Protein AF-A0A4P6PFD7-F1 (afdb_monomer_lite)

Secondary structure (DSSP, 8-state):
-HHHHHHHHHHHHSTT-TTT-TT--SPSP--HHHHHHHHHS-----HHHHHHHHTT---HHHHHHS-GGGHHHHHHHHHHHHHHHHHHHHHHHHHTSSHHHHHHTTHHHHHHHHHHHHHHHHHTTB-SS-S-HHHH---B---HHHHHHTTTTT-HHHHHH-TTS-TTTHHHHHHHHGGGSPPPBSSHHHHHHHHHHHHHHHTT-TT--B-PPPPP---

pLDDT: mean 91.39, std 9.73, range [40.56, 98.56]

Sequence (219 aa):
MVHNRYGHLQHHNFTYHEEDDPEIEIQRTITLWKMLPKFVAVGLFNPIPVARHALGIIDEETRQIVPKNEWNKMIWSSRFWLMGHSLIISSCSIFNTWLPVVYTIFARFYGAPLGRSLDLIQHIGMEVNVRDHRLCTRDVYLNPLTRFLYWNMNYHIEHHMFPAVPFHALPKLHEKIKNQLPQTYPGWLAAYREIIPTVLKQQKNPEYCFTPKLPEETA

Structure (mmCIF, N/CA/C/O backbone):
data_AF-A0A4P6PFD7-F1
#
_entry.id   AF-A0A4P6PFD7-F1
#
loop_
_atom_site.group_PDB
_atom_site.id
_atom_site.type_symbol
_atom_site.label_atom_id
_atom_site.label_alt_id
_atom_site.label_comp_id
_atom_site.label_asym_id
_atom_site.label_entity_id
_atom_site.label_seq_id
_atom_site.pdbx_PDB_ins_code
_atom_site.Cartn_x
_atom_site.Cartn_y
_atom_site.Cartn_z
_atom_site.occupancy
_atom_site.B_iso_or_equiv
_atom_site.auth_seq_id
_atom_site.auth_comp_id
_atom_site.auth_asym_id
_atom_site.auth_atom_id
_atom_site.pdbx_PDB_model_num
ATOM 1 N N . MET A 1 1 ? 6.255 -7.432 -8.344 1.00 88.31 1 MET A N 1
ATOM 2 C CA . MET A 1 1 ? 7.587 -8.079 -8.252 1.00 88.31 1 MET A CA 1
ATOM 3 C C . MET A 1 1 ? 7.537 -9.120 -7.150 1.00 88.31 1 MET A C 1
ATOM 5 O O . MET A 1 1 ? 6.706 -8.975 -6.262 1.00 88.31 1 MET A O 1
ATOM 9 N N . VAL A 1 2 ? 8.383 -10.152 -7.210 1.00 93.62 2 VAL A N 1
ATOM 10 C CA . VAL A 1 2 ? 8.368 -11.260 -6.232 1.00 93.62 2 VAL A CA 1
ATOM 11 C C . VAL A 1 2 ? 8.579 -10.762 -4.801 1.00 93.62 2 VAL A C 1
ATOM 13 O O . VAL A 1 2 ? 7.807 -11.143 -3.934 1.00 93.62 2 VAL A O 1
ATOM 16 N N . HIS A 1 3 ? 9.529 -9.846 -4.578 1.00 93.31 3 HIS A N 1
ATOM 17 C CA . HIS A 1 3 ? 9.755 -9.226 -3.268 1.00 93.31 3 HIS A CA 1
ATOM 18 C C . HIS A 1 3 ? 8.464 -8.647 -2.666 1.00 93.31 3 HIS A C 1
ATOM 20 O O . HIS A 1 3 ? 8.017 -9.098 -1.621 1.00 93.31 3 HIS A O 1
ATOM 26 N N . ASN A 1 4 ? 7.801 -7.732 -3.384 1.00 91.44 4 ASN A N 1
ATOM 27 C CA . ASN A 1 4 ? 6.566 -7.095 -2.911 1.00 91.44 4 ASN A CA 1
ATOM 28 C C . ASN A 1 4 ? 5.435 -8.100 -2.657 1.00 91.44 4 ASN A C 1
ATOM 30 O O . ASN A 1 4 ? 4.603 -7.865 -1.800 1.00 91.44 4 ASN A O 1
ATOM 34 N N . ARG A 1 5 ? 5.384 -9.218 -3.393 1.00 93.62 5 ARG A N 1
ATOM 35 C CA . ARG A 1 5 ? 4.381 -10.261 -3.143 1.00 93.62 5 ARG A CA 1
ATOM 36 C C . ARG A 1 5 ? 4.591 -10.915 -1.778 1.00 93.62 5 ARG A C 1
ATOM 38 O O . ARG A 1 5 ? 3.617 -11.153 -1.077 1.00 93.62 5 ARG A O 1
ATOM 45 N N . TYR A 1 6 ? 5.834 -11.256 -1.447 1.00 95.00 6 TYR A N 1
ATOM 46 C CA . TYR A 1 6 ? 6.154 -11.892 -0.170 1.00 95.00 6 TYR A CA 1
ATOM 47 C C . TYR A 1 6 ? 6.089 -10.900 0.993 1.00 95.00 6 TYR A C 1
ATOM 49 O O . TYR A 1 6 ? 5.550 -11.257 2.033 1.00 95.00 6 TYR A O 1
ATOM 57 N N . GLY A 1 7 ? 6.514 -9.649 0.782 1.00 94.31 7 GLY A N 1
ATOM 58 C CA . GLY A 1 7 ? 6.315 -8.568 1.751 1.00 94.31 7 GLY A CA 1
ATOM 59 C C . GLY A 1 7 ? 4.834 -8.363 2.068 1.00 94.31 7 GLY A C 1
ATOM 60 O O . GLY A 1 7 ? 4.443 -8.419 3.227 1.00 94.31 7 GLY A O 1
ATOM 61 N N . HIS A 1 8 ? 3.986 -8.282 1.040 1.00 94.69 8 HIS A N 1
ATOM 62 C CA . HIS A 1 8 ? 2.544 -8.156 1.236 1.00 94.69 8 HIS A CA 1
ATOM 63 C C . HIS A 1 8 ? 1.929 -9.374 1.933 1.00 94.69 8 HIS A C 1
ATOM 65 O O . HIS A 1 8 ? 1.056 -9.238 2.781 1.00 94.69 8 HIS A O 1
ATOM 71 N N . LEU A 1 9 ? 2.392 -10.589 1.618 1.00 94.75 9 LEU A N 1
ATOM 72 C CA . LEU A 1 9 ? 1.947 -11.793 2.324 1.00 94.75 9 LEU A CA 1
ATOM 73 C C . LEU A 1 9 ? 2.309 -11.746 3.816 1.00 94.75 9 LEU A C 1
ATOM 75 O O . LEU A 1 9 ? 1.515 -12.168 4.650 1.00 94.75 9 LEU A O 1
ATOM 79 N N . GLN A 1 10 ? 3.493 -11.236 4.153 1.00 94.31 10 GLN A N 1
ATOM 80 C CA . GLN A 1 10 ? 3.900 -11.037 5.540 1.00 94.31 10 GLN A CA 1
ATOM 81 C C . GLN A 1 10 ? 3.050 -9.959 6.224 1.00 94.31 10 GLN A C 1
ATOM 83 O O . GLN A 1 10 ? 2.589 -10.192 7.337 1.00 94.31 10 GLN A O 1
ATOM 88 N N . HIS A 1 11 ? 2.747 -8.859 5.532 1.00 95.12 11 HIS A N 1
ATOM 89 C CA . HIS A 1 11 ? 1.818 -7.826 6.000 1.00 95.12 11 HIS A CA 1
ATOM 90 C C . HIS A 1 11 ? 0.418 -8.380 6.317 1.00 95.12 11 HIS A C 1
ATOM 92 O O . HIS A 1 11 ? -0.167 -8.011 7.326 1.00 95.12 11 HIS A O 1
ATOM 98 N N . HIS A 1 12 ? -0.114 -9.323 5.532 1.00 95.31 12 HIS A N 1
ATOM 99 C CA . HIS A 1 12 ? -1.377 -10.008 5.871 1.00 95.31 12 HIS A CA 1
ATOM 100 C C . HIS A 1 12 ? -1.278 -10.873 7.132 1.00 95.31 12 HIS A C 1
ATOM 102 O O . HIS A 1 12 ? -2.230 -10.963 7.896 1.00 95.31 12 HIS A O 1
ATOM 108 N N . ASN A 1 13 ? -0.133 -11.512 7.375 1.00 93.06 13 ASN A N 1
ATOM 109 C CA . ASN A 1 13 ? 0.049 -12.348 8.567 1.00 93.06 13 ASN A CA 1
ATOM 110 C C . ASN A 1 13 ? 0.265 -11.522 9.842 1.00 93.06 13 ASN A C 1
ATOM 112 O O . ASN A 1 13 ? -0.110 -11.957 10.930 1.00 93.06 13 ASN A O 1
ATOM 116 N N . PHE A 1 14 ? 0.889 -10.354 9.703 1.00 93.88 14 PHE A N 1
ATOM 117 C CA . PHE A 1 14 ? 1.348 -9.516 10.806 1.00 93.88 14 PHE A CA 1
ATOM 118 C C . PHE A 1 14 ? 0.826 -8.087 10.688 1.00 93.88 14 PHE A C 1
ATOM 120 O O . PHE A 1 14 ? 1.517 -7.149 11.057 1.00 93.88 14 PHE A O 1
ATOM 127 N N . THR A 1 15 ? -0.396 -7.898 10.188 1.00 93.94 15 THR A N 1
ATOM 128 C CA . THR A 1 15 ? -0.927 -6.565 9.872 1.00 93.94 15 THR A CA 1
ATOM 129 C C . THR A 1 15 ? -0.773 -5.613 11.044 1.00 93.94 15 THR A C 1
ATOM 131 O O . THR A 1 15 ? -1.298 -5.857 12.132 1.00 93.94 15 THR A O 1
ATOM 134 N N . TYR A 1 16 ? -0.040 -4.530 10.809 1.00 91.56 16 TYR A N 1
ATOM 135 C CA . TYR A 1 16 ? 0.227 -3.482 11.780 1.00 91.56 16 TYR A CA 1
ATOM 136 C C . TYR A 1 16 ? 0.899 -3.985 13.080 1.00 91.56 16 TYR A C 1
ATOM 138 O O . TYR A 1 16 ? 0.697 -3.417 14.154 1.00 91.56 16 TYR A O 1
ATOM 146 N N . HIS A 1 17 ? 1.705 -5.051 12.993 1.00 92.56 17 HIS A N 1
ATOM 147 C CA . HIS A 1 17 ? 2.655 -5.447 14.037 1.00 92.56 17 HIS A CA 1
ATOM 148 C C . HIS A 1 17 ? 3.992 -4.749 13.789 1.00 92.56 17 HIS A C 1
ATOM 150 O O . HIS A 1 17 ? 4.622 -4.952 12.754 1.00 92.56 17 HIS A O 1
ATOM 156 N N . GLU A 1 18 ? 4.420 -3.903 14.721 1.00 87.88 18 GLU A N 1
ATOM 157 C CA . GLU A 1 18 ? 5.456 -2.891 14.460 1.00 87.88 18 GLU A CA 1
ATOM 158 C C . GLU A 1 18 ? 6.839 -3.467 14.129 1.00 87.88 18 GLU A C 1
ATOM 160 O O . GLU A 1 18 ? 7.603 -2.825 13.405 1.00 87.88 18 GLU A O 1
ATOM 165 N N . GLU A 1 19 ? 7.140 -4.666 14.629 1.00 87.75 19 GLU A N 1
ATOM 166 C CA . GLU A 1 19 ? 8.422 -5.350 14.425 1.00 87.75 19 GLU A CA 1
ATOM 167 C C . GLU A 1 19 ? 8.422 -6.296 13.213 1.00 87.75 19 GLU A C 1
ATOM 169 O O . GLU A 1 19 ? 9.477 -6.535 12.626 1.00 87.75 19 GLU A O 1
ATOM 174 N N . ASP A 1 20 ? 7.255 -6.813 12.819 1.00 88.81 20 ASP A N 1
ATOM 175 C CA . ASP A 1 20 ? 7.138 -7.930 11.871 1.00 88.81 20 ASP A CA 1
ATOM 176 C C . ASP A 1 20 ? 6.574 -7.532 10.501 1.00 88.81 20 ASP A C 1
ATOM 178 O O . ASP A 1 20 ? 6.724 -8.281 9.531 1.00 88.81 20 ASP A O 1
ATOM 182 N N . ASP A 1 21 ? 5.886 -6.393 10.411 1.00 90.81 21 ASP A N 1
ATOM 183 C CA . ASP A 1 21 ? 5.170 -5.968 9.211 1.00 90.81 21 ASP A CA 1
ATOM 184 C C . ASP A 1 21 ? 6.048 -5.088 8.297 1.00 90.81 21 ASP A C 1
ATOM 186 O O . ASP A 1 21 ? 6.312 -3.921 8.613 1.00 90.81 21 ASP A O 1
ATOM 190 N N . PRO A 1 22 ? 6.467 -5.599 7.122 1.00 85.62 22 PRO A N 1
ATOM 191 C CA . PRO A 1 22 ? 7.350 -4.874 6.213 1.00 85.62 22 PRO A CA 1
ATOM 192 C C . PRO A 1 22 ? 6.647 -3.733 5.459 1.00 85.62 22 PRO A C 1
ATOM 194 O O . PRO A 1 22 ? 7.313 -2.967 4.761 1.00 85.62 22 PRO A O 1
ATOM 197 N N . GLU A 1 23 ? 5.316 -3.618 5.543 1.00 84.44 23 GLU A N 1
ATOM 198 C CA . GLU A 1 23 ? 4.535 -2.590 4.842 1.00 84.44 23 GLU A CA 1
ATOM 199 C C . GLU A 1 23 ? 4.116 -1.422 5.752 1.00 84.44 23 GLU A C 1
ATOM 201 O O . GLU A 1 23 ? 3.495 -0.464 5.277 1.00 84.44 23 GLU A O 1
ATOM 206 N N . ILE A 1 24 ? 4.516 -1.420 7.034 1.00 80.75 24 ILE A N 1
ATOM 207 C CA . ILE A 1 24 ? 4.303 -0.268 7.922 1.00 80.75 24 ILE A CA 1
ATOM 208 C C . ILE A 1 24 ? 5.192 0.885 7.489 1.00 80.75 24 ILE A C 1
ATOM 210 O O . ILE A 1 24 ? 6.352 1.037 7.863 1.00 80.75 24 ILE A O 1
ATOM 214 N N . GLU A 1 25 ? 4.592 1.785 6.732 1.00 66.75 25 GLU A N 1
ATOM 215 C CA . GLU A 1 25 ? 5.299 2.957 6.253 1.00 66.75 25 GLU A CA 1
ATOM 216 C C . GLU A 1 25 ? 5.349 4.099 7.282 1.00 66.75 25 GLU A C 1
ATOM 218 O O . GLU A 1 25 ? 6.150 5.037 7.183 1.00 66.75 25 GLU A O 1
ATOM 223 N N . ILE A 1 26 ? 4.430 4.074 8.247 1.00 70.44 26 ILE A N 1
ATOM 224 C CA . ILE A 1 26 ? 4.351 5.027 9.350 1.00 70.44 26 ILE A CA 1
ATOM 225 C C . ILE A 1 26 ? 4.263 4.240 10.645 1.00 70.44 26 ILE A C 1
ATOM 227 O O . ILE A 1 26 ? 3.180 3.858 11.088 1.00 70.44 26 ILE A O 1
ATOM 231 N N . GLN A 1 27 ? 5.427 4.050 11.250 1.00 72.62 27 GLN A N 1
ATOM 232 C CA . GLN A 1 27 ? 5.530 3.662 12.646 1.00 72.62 27 GLN A CA 1
ATOM 233 C C . GLN A 1 27 ?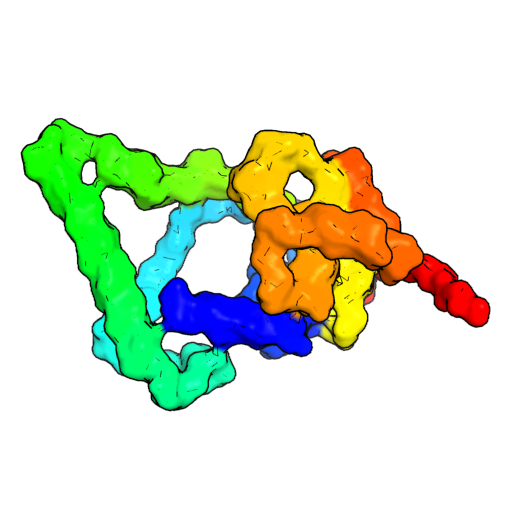 5.176 4.848 13.543 1.00 72.62 27 GLN A C 1
ATOM 235 O O . GLN A 1 27 ? 5.321 6.022 13.166 1.00 72.62 27 GLN A O 1
ATOM 240 N N . ARG A 1 28 ? 4.693 4.543 14.743 1.00 73.50 28 ARG A N 1
ATOM 241 C CA . ARG A 1 28 ? 4.421 5.562 15.748 1.00 73.50 28 ARG A CA 1
ATOM 242 C C . ARG A 1 28 ? 5.716 5.996 16.436 1.00 73.50 28 ARG A C 1
ATOM 244 O O . ARG A 1 28 ? 6.649 5.226 16.575 1.00 73.50 28 ARG A O 1
ATOM 251 N N . THR A 1 29 ? 5.835 7.242 16.883 1.00 68.81 29 THR A N 1
ATOM 252 C CA . THR A 1 29 ? 4.882 8.352 16.725 1.00 68.81 29 THR A CA 1
ATOM 253 C C . THR A 1 29 ? 5.179 9.165 15.461 1.00 68.81 29 THR A C 1
ATOM 255 O O . THR A 1 29 ? 6.333 9.469 15.150 1.00 68.81 29 THR A O 1
ATOM 258 N N . ILE A 1 30 ? 4.132 9.579 14.736 1.00 76.56 30 ILE A N 1
ATOM 259 C CA . ILE A 1 30 ? 4.259 10.511 13.607 1.00 76.56 30 ILE A CA 1
ATOM 260 C C . ILE A 1 30 ? 3.680 11.884 13.950 1.00 76.56 30 ILE A C 1
ATOM 262 O O . ILE A 1 30 ? 2.666 12.010 14.635 1.00 76.56 30 ILE A O 1
ATOM 266 N N . THR A 1 31 ? 4.309 12.940 13.433 1.00 82.62 31 THR A N 1
ATOM 267 C CA . THR A 1 31 ? 3.751 14.293 13.490 1.00 82.62 31 THR A CA 1
ATOM 268 C C . THR A 1 31 ? 2.939 14.606 12.233 1.00 82.62 31 THR A C 1
ATOM 270 O O . THR A 1 31 ? 3.294 14.173 11.137 1.00 82.62 31 THR A O 1
ATOM 273 N N . LEU A 1 32 ? 1.884 15.422 12.346 1.00 82.00 32 LEU A N 1
ATOM 274 C CA . LEU A 1 32 ? 1.082 15.837 11.179 1.00 82.00 32 LEU A CA 1
ATOM 275 C C . LEU A 1 32 ? 1.946 16.479 10.076 1.00 82.00 32 LEU A C 1
ATOM 277 O O . LEU A 1 32 ? 1.758 16.211 8.892 1.00 82.00 32 LEU A O 1
ATOM 281 N N . TRP A 1 33 ? 2.955 17.265 10.461 1.00 79.75 33 TRP A N 1
ATOM 282 C CA . TRP A 1 33 ? 3.899 17.870 9.518 1.00 79.75 33 TRP A CA 1
ATOM 283 C C . TRP A 1 33 ? 4.788 16.851 8.804 1.00 79.75 33 TRP A C 1
ATOM 285 O O . TRP A 1 33 ? 5.203 17.116 7.685 1.00 79.75 33 TRP A O 1
ATOM 295 N N . LYS A 1 34 ? 5.060 15.683 9.402 1.00 79.19 34 LYS A N 1
ATOM 296 C CA . LYS A 1 34 ? 5.745 14.565 8.731 1.00 79.19 34 LYS A CA 1
ATOM 297 C C . LYS A 1 34 ? 4.798 13.757 7.835 1.00 79.19 34 LYS A C 1
ATOM 299 O O . LYS A 1 34 ? 5.271 13.091 6.919 1.00 79.19 34 LYS A O 1
ATOM 304 N N . MET A 1 35 ? 3.480 13.840 8.047 1.00 78.19 35 MET A N 1
ATOM 305 C CA . MET A 1 35 ? 2.483 13.248 7.146 1.00 78.19 35 MET A CA 1
ATOM 306 C C . MET A 1 35 ? 2.286 14.071 5.871 1.00 78.19 35 MET A C 1
ATOM 308 O O . MET A 1 35 ? 2.136 13.489 4.805 1.00 78.19 35 MET A O 1
ATOM 312 N N . LEU A 1 36 ? 2.300 15.407 5.958 1.00 76.94 36 LEU A N 1
ATOM 313 C CA . LEU A 1 36 ? 2.018 16.300 4.823 1.00 76.94 36 LEU A CA 1
ATOM 314 C C . LEU A 1 36 ? 2.929 16.070 3.607 1.00 76.94 36 LEU A C 1
ATOM 316 O O . LEU A 1 36 ? 2.396 15.909 2.505 1.00 76.94 36 LEU A O 1
ATOM 320 N N . PRO A 1 37 ? 4.265 15.964 3.768 1.00 71.12 37 PRO A N 1
ATOM 321 C CA . PRO A 1 37 ? 5.132 15.556 2.690 1.00 71.12 37 PRO A CA 1
ATOM 322 C C . PRO A 1 37 ? 4.674 14.240 2.100 1.00 71.12 37 PRO A C 1
ATOM 324 O O . PRO A 1 37 ? 4.628 14.179 0.906 1.00 71.12 37 PRO A O 1
ATOM 327 N N . LYS A 1 38 ? 4.204 13.222 2.821 1.00 73.19 38 LYS A N 1
ATOM 328 C CA . LYS A 1 38 ? 3.835 11.935 2.191 1.00 73.19 38 LYS A CA 1
ATOM 329 C C . LYS A 1 38 ? 2.693 12.004 1.162 1.00 73.19 38 LYS A C 1
ATOM 331 O O . LYS A 1 38 ? 2.604 11.110 0.324 1.00 73.19 38 LYS A O 1
ATOM 336 N N . PHE A 1 39 ? 1.878 13.063 1.174 1.00 71.00 39 PHE A N 1
ATOM 337 C CA . PHE A 1 39 ? 0.889 13.338 0.121 1.00 71.00 39 PHE A CA 1
ATOM 338 C C . PHE A 1 39 ? 1.513 13.945 -1.145 1.00 71.00 39 PHE A C 1
ATOM 340 O O . PHE A 1 39 ? 0.977 13.781 -2.234 1.00 71.00 39 PHE A O 1
ATOM 347 N N . VAL A 1 40 ? 2.632 14.662 -1.012 1.00 63.97 40 VAL A N 1
ATOM 348 C CA . VAL A 1 40 ? 3.268 15.459 -2.083 1.00 63.97 40 VAL A CA 1
ATOM 349 C C . VAL A 1 40 ? 4.658 14.940 -2.461 1.00 63.97 40 VAL A C 1
ATOM 351 O O . VAL A 1 40 ? 5.129 15.180 -3.568 1.00 63.97 40 VAL A O 1
ATOM 354 N N . ALA A 1 41 ? 5.301 14.210 -1.553 1.00 56.72 41 ALA A N 1
ATOM 355 C CA . ALA A 1 41 ? 6.627 13.612 -1.569 1.00 56.72 41 ALA A CA 1
ATOM 356 C C . ALA A 1 41 ? 6.558 12.385 -2.462 1.00 56.72 41 ALA A C 1
ATOM 358 O O . ALA A 1 41 ? 6.611 11.243 -2.025 1.00 56.72 41 ALA A O 1
ATOM 359 N N . VAL A 1 42 ? 6.308 12.728 -3.719 1.00 52.69 42 VAL A N 1
ATOM 360 C CA . VAL A 1 42 ? 6.957 12.280 -4.921 1.00 52.69 42 VAL A CA 1
ATOM 361 C C . VAL A 1 42 ? 6.985 10.769 -5.038 1.00 52.69 42 VAL A C 1
ATOM 363 O O . VAL A 1 42 ? 7.660 10.089 -4.277 1.00 52.69 42 VAL A O 1
ATOM 366 N N . GLY A 1 43 ? 6.308 10.262 -6.071 1.00 50.66 43 GLY A N 1
ATOM 367 C CA . GLY A 1 43 ? 6.342 8.873 -6.535 1.00 50.66 43 GLY A CA 1
ATOM 368 C C . GLY A 1 43 ? 7.725 8.363 -6.974 1.00 50.66 43 GLY A C 1
ATOM 369 O O . GLY A 1 43 ? 7.819 7.603 -7.938 1.00 50.66 43 GLY A O 1
ATOM 370 N N . LEU A 1 44 ? 8.791 8.765 -6.274 1.00 55.81 44 LEU A N 1
ATOM 371 C CA . LEU A 1 44 ? 10.117 8.177 -6.250 1.00 55.81 44 LEU A CA 1
ATOM 372 C C . LEU A 1 44 ? 9.990 6.774 -5.671 1.00 55.81 44 LEU A C 1
ATOM 374 O O . LEU A 1 44 ? 10.222 6.498 -4.498 1.00 55.81 44 LEU A O 1
ATOM 378 N N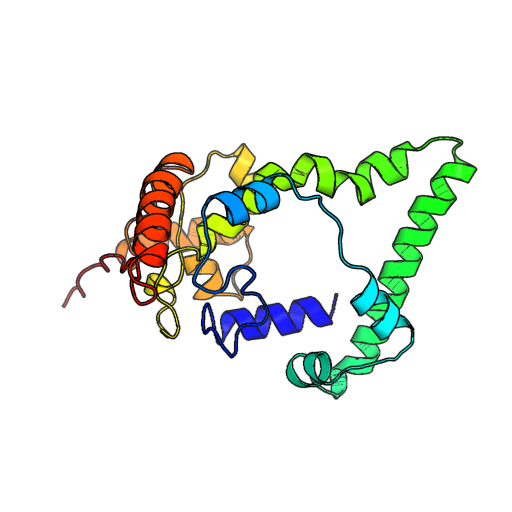 . PHE A 1 45 ? 9.619 5.865 -6.555 1.00 66.00 45 PHE A N 1
ATOM 379 C CA . PHE A 1 45 ? 10.062 4.493 -6.461 1.00 66.00 45 PHE A CA 1
ATOM 380 C C . PHE A 1 45 ? 11.553 4.488 -6.100 1.00 66.00 45 PHE A C 1
ATOM 382 O O . PHE A 1 45 ? 12.342 5.094 -6.820 1.00 66.00 45 PHE A O 1
ATOM 389 N N . ASN A 1 46 ? 11.932 3.839 -4.998 1.00 76.31 46 ASN A N 1
ATOM 390 C CA . ASN A 1 46 ? 13.334 3.599 -4.687 1.00 76.31 46 ASN A CA 1
ATOM 391 C C . ASN A 1 46 ? 13.818 2.444 -5.580 1.00 76.31 46 ASN A C 1
ATOM 393 O O . ASN A 1 46 ? 13.443 1.298 -5.324 1.00 76.31 46 ASN A O 1
ATOM 397 N N . PRO A 1 47 ? 14.622 2.694 -6.632 1.00 83.00 47 PRO A N 1
ATOM 398 C CA . PRO A 1 47 ? 15.052 1.628 -7.525 1.00 83.00 47 PRO A CA 1
ATOM 399 C C . PRO A 1 47 ? 16.177 0.788 -6.928 1.00 83.00 47 PRO A C 1
ATOM 401 O O . PRO A 1 47 ? 16.510 -0.247 -7.499 1.00 83.00 47 PRO A O 1
ATOM 404 N N . ILE A 1 48 ? 16.768 1.209 -5.804 1.00 89.38 48 ILE A N 1
ATOM 405 C CA . ILE A 1 48 ? 17.963 0.587 -5.233 1.00 89.38 48 ILE A CA 1
ATOM 406 C C . ILE A 1 48 ? 17.721 -0.887 -4.876 1.00 89.38 48 ILE A C 1
ATOM 408 O O . ILE A 1 48 ? 18.526 -1.709 -5.320 1.00 89.38 48 ILE A O 1
ATOM 412 N N . PRO A 1 49 ? 16.637 -1.276 -4.168 1.00 90.56 49 PRO A N 1
ATOM 413 C CA . PRO A 1 49 ? 16.377 -2.687 -3.882 1.00 90.56 49 PRO A CA 1
ATOM 414 C C . PRO A 1 49 ? 16.233 -3.512 -5.164 1.00 90.56 49 PRO A C 1
ATOM 416 O O . PRO A 1 49 ? 16.860 -4.556 -5.312 1.00 90.56 49 PRO A O 1
ATOM 419 N N . VAL A 1 50 ? 15.502 -2.996 -6.155 1.00 93.25 50 VAL A N 1
ATOM 420 C CA . VAL A 1 50 ? 15.283 -3.702 -7.426 1.00 93.25 50 VAL A CA 1
ATOM 421 C C . VAL A 1 50 ? 16.571 -3.835 -8.235 1.00 93.25 50 VAL A C 1
ATOM 423 O O . VAL A 1 50 ? 16.831 -4.900 -8.791 1.00 93.25 50 VAL A O 1
ATOM 426 N N . ALA A 1 51 ? 17.413 -2.801 -8.261 1.00 95.38 51 ALA A N 1
ATOM 427 C CA . ALA A 1 51 ? 18.728 -2.851 -8.889 1.00 95.38 51 ALA A CA 1
ATOM 428 C C . ALA A 1 51 ? 19.648 -3.867 -8.197 1.00 95.38 51 ALA A C 1
ATOM 430 O O . ALA A 1 51 ? 20.258 -4.694 -8.875 1.00 95.38 51 ALA A O 1
ATOM 431 N N . ARG A 1 52 ? 19.695 -3.873 -6.857 1.00 95.94 52 ARG A N 1
ATOM 432 C CA . ARG A 1 52 ? 20.437 -4.874 -6.068 1.00 95.94 52 ARG A CA 1
ATOM 433 C C . ARG A 1 52 ? 19.975 -6.289 -6.401 1.00 95.94 52 ARG A C 1
ATOM 435 O O . ARG A 1 52 ? 20.799 -7.127 -6.768 1.00 95.94 52 ARG A O 1
ATOM 442 N N . HIS A 1 53 ? 18.666 -6.538 -6.367 1.00 96.88 53 HIS A N 1
ATOM 443 C CA . HIS A 1 53 ? 18.096 -7.843 -6.703 1.00 96.88 53 HIS A CA 1
ATOM 444 C C . HIS A 1 53 ? 18.415 -8.244 -8.148 1.00 96.88 53 HIS A C 1
ATOM 446 O O . HIS A 1 53 ? 18.756 -9.395 -8.397 1.00 96.88 53 HIS A O 1
ATOM 452 N N . ALA A 1 54 ? 18.374 -7.318 -9.111 1.00 97.31 54 ALA A N 1
ATOM 453 C CA . ALA A 1 54 ? 18.718 -7.610 -10.505 1.00 97.31 54 ALA A CA 1
ATOM 454 C C . ALA A 1 54 ? 20.195 -8.013 -10.693 1.00 97.31 54 ALA A C 1
ATOM 456 O O . ALA A 1 54 ? 20.500 -8.860 -11.544 1.00 97.31 54 ALA A O 1
ATOM 457 N N . LEU A 1 55 ? 21.090 -7.458 -9.866 1.00 97.62 55 LEU A N 1
ATOM 458 C CA . LEU A 1 55 ? 22.508 -7.826 -9.770 1.00 97.62 55 LEU A CA 1
ATOM 459 C C . LEU A 1 55 ? 22.747 -9.134 -8.991 1.00 97.62 55 LEU A C 1
ATOM 461 O O . LEU A 1 55 ? 23.880 -9.600 -8.927 1.00 97.62 55 LEU A O 1
ATOM 465 N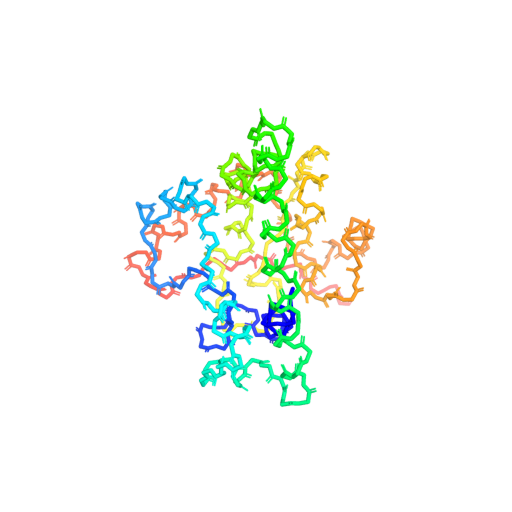 N . GLY A 1 56 ? 21.705 -9.748 -8.422 1.00 96.38 56 GLY A N 1
ATOM 466 C CA . GLY A 1 56 ? 21.821 -10.959 -7.604 1.00 96.38 56 GLY A CA 1
ATOM 467 C C . GLY A 1 56 ? 22.236 -10.699 -6.153 1.00 96.38 56 GLY A C 1
ATOM 468 O O . GLY A 1 56 ? 22.580 -11.639 -5.440 1.00 96.38 56 GLY A O 1
ATOM 469 N N . ILE A 1 57 ? 22.203 -9.444 -5.702 1.00 96.94 57 ILE A N 1
ATOM 470 C CA . ILE A 1 57 ? 22.527 -9.059 -4.327 1.00 96.94 57 ILE A CA 1
ATOM 471 C C . ILE A 1 57 ? 21.263 -9.201 -3.475 1.00 96.94 57 ILE A C 1
ATOM 473 O O . ILE A 1 57 ? 20.254 -8.550 -3.746 1.00 96.94 57 ILE A O 1
ATOM 477 N N . ILE A 1 58 ? 21.332 -10.042 -2.441 1.00 95.81 58 ILE A N 1
ATOM 478 C CA . ILE A 1 58 ? 20.229 -10.327 -1.513 1.00 95.81 58 ILE A CA 1
ATOM 479 C C . ILE A 1 58 ? 20.706 -10.007 -0.091 1.00 95.81 58 ILE A C 1
ATOM 481 O O . ILE A 1 58 ? 21.532 -10.745 0.460 1.00 95.81 58 ILE A O 1
ATOM 485 N N . ASP A 1 59 ? 20.225 -8.891 0.466 1.00 94.38 59 ASP A N 1
ATOM 486 C CA . ASP A 1 59 ? 20.462 -8.488 1.863 1.00 94.38 59 ASP A CA 1
ATOM 487 C C . ASP A 1 59 ? 19.658 -9.318 2.857 1.00 94.38 59 ASP A C 1
ATOM 489 O O . ASP A 1 59 ? 18.772 -10.084 2.491 1.00 94.38 59 ASP A O 1
ATOM 493 N N . GLU A 1 60 ? 20.008 -9.152 4.130 1.00 93.56 60 GLU A N 1
ATOM 494 C CA . GLU A 1 60 ? 19.414 -9.880 5.242 1.00 93.56 60 GLU A CA 1
ATOM 495 C C . GLU A 1 60 ? 17.907 -9.637 5.377 1.00 93.56 60 GLU A C 1
ATOM 497 O O . GLU A 1 60 ? 17.158 -10.596 5.524 1.00 93.56 60 GLU A O 1
ATOM 502 N N . GLU A 1 61 ? 17.450 -8.395 5.206 1.00 89.88 61 GLU A N 1
ATOM 503 C CA . GLU A 1 61 ? 16.021 -8.053 5.203 1.00 89.88 61 GLU A CA 1
ATOM 504 C C . GLU A 1 61 ? 15.265 -8.833 4.113 1.00 89.88 61 GLU A C 1
ATOM 506 O O . GLU A 1 61 ? 14.291 -9.533 4.390 1.00 89.88 61 GLU A O 1
ATOM 511 N N . THR A 1 62 ? 15.778 -8.836 2.876 1.00 93.25 62 THR A N 1
ATOM 512 C CA . THR A 1 62 ? 15.164 -9.611 1.787 1.00 93.25 62 THR A CA 1
ATOM 513 C C . THR A 1 62 ? 15.138 -11.116 2.089 1.00 93.25 62 THR A C 1
ATOM 515 O O . THR A 1 62 ? 14.212 -11.807 1.663 1.00 93.25 62 THR A O 1
ATOM 518 N N . ARG A 1 63 ? 16.137 -11.658 2.802 1.00 94.50 63 ARG A N 1
ATOM 519 C CA . ARG A 1 63 ? 16.180 -13.090 3.165 1.00 94.50 63 ARG A CA 1
ATOM 520 C C . ARG A 1 63 ? 15.117 -13.472 4.186 1.00 94.50 63 ARG A C 1
ATOM 522 O O . ARG A 1 63 ? 14.687 -14.623 4.169 1.00 94.50 63 ARG A O 1
ATOM 529 N N . GLN A 1 64 ? 14.718 -12.539 5.047 1.00 92.75 64 GLN A N 1
ATOM 530 C CA . GLN A 1 64 ? 13.646 -12.740 6.021 1.00 92.75 64 GLN A CA 1
ATOM 531 C C . GLN A 1 64 ? 12.268 -12.721 5.346 1.00 92.75 64 GLN A C 1
ATOM 533 O O . GLN A 1 64 ? 11.395 -13.497 5.719 1.00 92.75 64 GLN A O 1
ATOM 538 N N . ILE A 1 65 ? 12.108 -11.907 4.297 1.00 93.25 65 ILE A N 1
ATOM 539 C CA . ILE A 1 65 ? 10.842 -11.755 3.566 1.00 93.25 65 ILE A CA 1
ATOM 540 C C . ILE A 1 65 ? 10.656 -12.849 2.499 1.00 93.25 65 ILE A C 1
ATOM 542 O O . ILE A 1 65 ? 9.579 -13.430 2.365 1.00 93.25 65 ILE A O 1
ATOM 546 N N . VAL A 1 66 ? 11.683 -13.124 1.685 1.00 96.25 66 VAL A N 1
ATOM 547 C CA . VAL A 1 66 ? 11.562 -13.958 0.477 1.00 96.25 66 VAL A CA 1
ATOM 548 C C . VAL A 1 66 ? 12.167 -15.351 0.697 1.00 96.25 66 VAL A C 1
ATOM 550 O O . VAL A 1 66 ? 13.387 -15.472 0.861 1.00 96.25 66 VAL A O 1
ATOM 553 N N . PRO A 1 67 ? 11.369 -16.433 0.584 1.00 96.06 67 PRO A N 1
ATOM 554 C CA . PRO A 1 67 ? 11.861 -17.804 0.681 1.00 96.06 67 PRO A CA 1
ATOM 555 C C . PRO A 1 67 ? 12.986 -18.117 -0.315 1.00 96.06 67 PRO A C 1
ATOM 557 O O . PRO A 1 67 ? 12.957 -17.701 -1.476 1.00 96.06 67 PRO A O 1
ATOM 560 N N . LYS A 1 68 ? 13.970 -18.919 0.114 1.00 96.75 68 LYS A N 1
ATOM 561 C CA . LYS A 1 68 ? 15.184 -19.224 -0.670 1.00 96.75 68 LYS A CA 1
ATOM 562 C C . LYS A 1 68 ? 14.908 -19.814 -2.057 1.00 96.75 68 LYS A C 1
ATOM 564 O O . LYS A 1 68 ? 15.620 -19.518 -3.014 1.00 96.75 68 LYS A O 1
ATOM 569 N N . ASN A 1 69 ? 13.866 -20.632 -2.187 1.00 97.44 69 ASN A N 1
ATOM 570 C CA . ASN A 1 69 ? 13.441 -21.223 -3.460 1.00 97.44 69 ASN A CA 1
ATOM 571 C C . ASN A 1 69 ? 12.873 -20.194 -4.461 1.00 97.44 69 ASN A C 1
ATOM 573 O O . ASN A 1 69 ? 12.754 -20.500 -5.647 1.00 97.44 69 ASN A O 1
ATOM 577 N N . GLU A 1 70 ? 12.571 -18.973 -4.021 1.00 97.88 70 GLU A N 1
ATOM 578 C CA . GLU A 1 70 ? 11.991 -17.903 -4.841 1.00 97.88 70 GLU A CA 1
ATOM 579 C C . GLU A 1 70 ? 13.015 -16.833 -5.245 1.00 97.88 70 GLU A C 1
ATOM 581 O O . GLU A 1 70 ? 12.723 -15.982 -6.087 1.00 97.88 70 GLU A O 1
ATOM 586 N N . TRP A 1 71 ? 14.248 -16.901 -4.731 1.00 97.25 71 TRP A N 1
ATOM 587 C CA . TRP A 1 71 ? 15.301 -15.918 -5.014 1.00 97.25 71 TRP A CA 1
ATOM 588 C C . TRP A 1 71 ? 15.599 -15.779 -6.508 1.00 97.25 71 TRP A C 1
ATOM 590 O O . TRP A 1 71 ? 15.657 -14.666 -7.026 1.00 97.25 71 TRP A O 1
ATOM 600 N N . ASN A 1 72 ? 15.702 -16.892 -7.239 1.00 97.81 72 ASN A N 1
ATOM 601 C CA . ASN A 1 72 ? 15.935 -16.847 -8.686 1.00 97.81 72 ASN A CA 1
ATOM 602 C C . ASN A 1 72 ? 14.793 -16.142 -9.431 1.00 97.81 72 ASN A C 1
ATOM 604 O O . ASN A 1 72 ? 15.042 -15.337 -10.329 1.00 97.81 72 ASN A O 1
ATOM 608 N N . LYS A 1 73 ? 13.540 -16.399 -9.038 1.00 97.88 73 LYS A N 1
ATOM 609 C CA . LYS A 1 73 ? 12.373 -15.725 -9.623 1.00 97.88 73 LYS A CA 1
ATOM 610 C C . LYS A 1 73 ? 12.375 -14.237 -9.290 1.00 97.88 73 LYS A C 1
ATOM 612 O O . LYS A 1 73 ? 12.038 -13.431 -10.152 1.00 97.88 73 LYS A O 1
ATOM 617 N N . MET A 1 74 ? 12.781 -13.861 -8.079 1.00 97.44 74 MET A N 1
ATOM 618 C CA . MET A 1 74 ? 12.930 -12.462 -7.680 1.00 97.44 74 MET A CA 1
ATOM 619 C C . MET A 1 74 ? 13.981 -11.739 -8.520 1.00 97.44 74 MET A C 1
ATOM 621 O O . MET A 1 74 ? 13.666 -10.702 -9.097 1.00 97.44 74 MET A O 1
ATOM 625 N N . ILE A 1 75 ? 15.179 -12.310 -8.667 1.00 98.00 75 ILE A N 1
ATOM 626 C CA . ILE A 1 75 ? 16.266 -11.737 -9.476 1.00 98.00 75 ILE A CA 1
ATOM 627 C C . ILE A 1 75 ? 15.797 -11.501 -10.918 1.00 98.00 75 ILE A C 1
ATOM 629 O O . ILE A 1 75 ? 15.928 -10.395 -11.447 1.00 98.00 75 ILE A O 1
ATOM 633 N N . TRP A 1 76 ? 15.198 -12.513 -11.553 1.00 98.00 76 TRP A N 1
ATOM 634 C CA . TRP A 1 76 ? 14.680 -12.384 -12.918 1.00 98.00 76 TRP A CA 1
ATOM 635 C C . TRP A 1 76 ? 13.512 -11.404 -13.016 1.00 98.00 76 TRP A C 1
ATOM 637 O O . TRP A 1 76 ? 13.484 -10.593 -13.939 1.00 98.00 76 TRP A O 1
ATOM 647 N N . SER A 1 77 ? 12.589 -11.407 -12.049 1.00 97.00 77 SER A N 1
ATOM 648 C CA . SER A 1 77 ? 11.508 -10.419 -11.980 1.00 97.00 77 SER A CA 1
ATOM 649 C C . SER A 1 77 ? 12.056 -8.993 -11.923 1.00 97.00 77 SER A C 1
ATOM 651 O O . SER A 1 77 ? 11.494 -8.123 -12.585 1.00 97.00 77 SER A O 1
ATOM 653 N N . SER A 1 78 ? 13.128 -8.749 -11.169 1.00 96.62 78 SER A N 1
ATOM 654 C CA . SER A 1 78 ? 13.769 -7.434 -11.075 1.00 96.62 78 SER A CA 1
ATOM 655 C C . SER A 1 78 ? 14.476 -7.045 -12.377 1.00 96.62 78 SER A C 1
ATOM 657 O O . SER A 1 78 ? 14.357 -5.904 -12.821 1.00 96.62 78 SER A O 1
ATOM 659 N N . ARG A 1 79 ? 15.130 -7.994 -13.062 1.00 97.62 79 ARG A N 1
ATOM 660 C CA . ARG A 1 79 ? 15.730 -7.769 -14.393 1.00 97.62 79 ARG A CA 1
ATOM 661 C C . ARG A 1 79 ? 14.688 -7.418 -15.449 1.00 97.62 79 ARG A C 1
ATOM 663 O O . ARG A 1 79 ? 14.862 -6.433 -16.158 1.00 97.62 79 ARG A O 1
ATOM 670 N N . PHE A 1 80 ? 13.598 -8.183 -15.536 1.00 96.88 80 PHE A N 1
ATOM 671 C CA . PHE A 1 80 ? 12.512 -7.897 -16.479 1.00 96.88 80 PHE A CA 1
ATOM 672 C C . PHE A 1 80 ? 11.862 -6.547 -16.201 1.00 96.88 80 PHE A C 1
ATOM 674 O O . PHE A 1 80 ? 11.546 -5.811 -17.134 1.00 96.88 80 PHE A O 1
ATOM 681 N N . TRP A 1 81 ? 11.711 -6.197 -14.924 1.00 94.88 81 TRP A N 1
ATOM 682 C CA . TRP A 1 81 ? 11.192 -4.897 -14.532 1.00 94.88 81 TRP A CA 1
ATOM 683 C C . TRP A 1 81 ? 12.098 -3.753 -15.014 1.00 94.88 81 TRP A C 1
ATOM 685 O O . TRP A 1 81 ? 11.601 -2.820 -15.647 1.00 94.88 81 TRP A O 1
ATOM 695 N N . LEU A 1 82 ? 13.417 -3.845 -14.789 1.00 95.25 82 LEU A N 1
ATOM 696 C CA . LEU A 1 82 ? 14.384 -2.843 -15.260 1.00 95.25 82 LEU A CA 1
ATOM 697 C C . LEU A 1 82 ? 14.429 -2.769 -16.785 1.00 95.25 82 LEU A C 1
ATOM 699 O O . LEU A 1 82 ? 14.368 -1.677 -17.337 1.00 95.25 82 LEU A O 1
ATOM 703 N N . MET A 1 83 ? 14.456 -3.917 -17.463 1.00 96.94 83 MET A N 1
ATOM 704 C CA . MET A 1 83 ? 14.435 -3.986 -18.923 1.00 96.94 83 MET A CA 1
ATOM 705 C C . MET A 1 83 ? 13.190 -3.302 -19.498 1.00 96.94 83 MET A C 1
ATOM 707 O O . MET A 1 83 ? 13.309 -2.512 -20.428 1.00 96.94 83 MET A O 1
ATOM 711 N N . GLY A 1 84 ? 12.009 -3.535 -18.917 1.00 95.31 84 GLY A N 1
ATOM 712 C CA . GLY A 1 84 ? 10.777 -2.857 -19.324 1.00 95.31 84 GLY A CA 1
ATOM 713 C C . GLY A 1 84 ? 10.859 -1.335 -19.174 1.00 95.31 84 GLY A C 1
ATOM 714 O O . GLY A 1 84 ? 10.477 -0.608 -20.089 1.00 95.31 84 GLY A O 1
ATOM 715 N N . HIS A 1 85 ? 11.421 -0.843 -18.066 1.00 93.62 85 HIS A N 1
ATOM 716 C CA . HIS A 1 85 ? 11.621 0.598 -17.865 1.00 93.62 85 HIS A CA 1
ATOM 717 C C . HIS A 1 85 ? 12.643 1.177 -18.846 1.00 93.62 85 HIS A C 1
ATOM 719 O O . HIS A 1 85 ? 12.402 2.242 -19.412 1.00 93.62 85 HIS A O 1
ATOM 725 N N . SER A 1 86 ? 13.744 0.470 -19.109 1.00 95.38 86 SER A N 1
ATOM 726 C CA . SER A 1 86 ? 14.724 0.866 -20.123 1.00 95.38 86 SER A CA 1
ATOM 727 C C . SER A 1 86 ? 14.095 0.948 -21.512 1.00 95.38 86 SER A C 1
ATOM 729 O O . SER A 1 86 ? 14.313 1.934 -22.203 1.00 95.38 86 SER A O 1
ATOM 731 N N . LEU 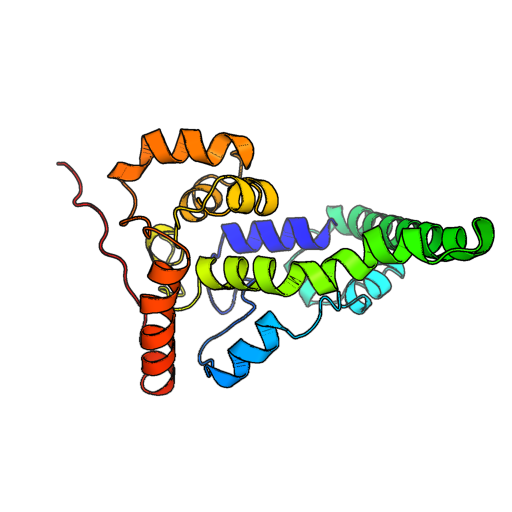A 1 87 ? 13.257 -0.020 -21.898 1.00 97.25 87 LEU A N 1
ATOM 732 C CA . LEU A 1 87 ? 12.551 -0.002 -23.183 1.00 97.25 87 LEU A CA 1
ATOM 733 C C . LEU A 1 87 ? 11.603 1.198 -23.305 1.00 97.25 87 LEU A C 1
ATOM 735 O O . LEU A 1 87 ? 11.593 1.859 -24.342 1.00 97.25 87 LEU A O 1
ATOM 739 N N . ILE A 1 88 ? 10.853 1.522 -22.248 1.00 96.31 88 ILE A N 1
ATOM 740 C CA . ILE A 1 88 ? 9.994 2.717 -22.211 1.00 96.31 88 ILE A CA 1
ATOM 741 C C . ILE A 1 88 ? 10.831 3.983 -22.415 1.00 96.31 88 ILE A C 1
ATOM 743 O O . ILE A 1 88 ? 10.477 4.822 -23.241 1.00 96.31 88 ILE A O 1
ATOM 747 N N . ILE A 1 89 ? 11.953 4.117 -21.708 1.00 96.06 89 ILE A N 1
ATOM 748 C CA . ILE A 1 89 ? 12.833 5.288 -21.822 1.00 96.06 89 ILE A CA 1
ATOM 749 C C . ILE A 1 89 ? 13.446 5.375 -23.226 1.00 96.06 89 ILE A C 1
ATOM 751 O O . ILE A 1 89 ? 13.400 6.434 -23.846 1.00 96.06 89 ILE A O 1
ATOM 755 N N . SER A 1 90 ? 13.964 4.271 -23.769 1.00 97.31 90 SER A N 1
ATOM 756 C CA . SER A 1 90 ? 14.534 4.229 -25.122 1.00 97.31 90 SER A CA 1
ATOM 757 C C . SER A 1 90 ? 13.499 4.537 -26.205 1.00 97.31 90 SER A C 1
ATOM 759 O O . SER A 1 90 ? 13.837 5.148 -27.219 1.00 97.31 90 SER A O 1
ATOM 761 N N . SER A 1 91 ? 12.228 4.178 -25.988 1.00 97.50 91 SER A N 1
ATOM 762 C CA . SER A 1 91 ? 11.148 4.498 -26.928 1.00 97.50 91 SER A CA 1
ATOM 763 C C . SER A 1 91 ? 10.963 6.005 -27.126 1.00 97.50 91 SER A C 1
ATOM 765 O O . SER A 1 91 ? 10.602 6.429 -28.223 1.00 97.50 91 SER A O 1
ATOM 767 N N . CYS A 1 92 ? 11.297 6.830 -26.125 1.00 97.69 92 CYS A N 1
ATOM 768 C CA . CYS A 1 92 ? 11.233 8.286 -26.250 1.00 97.69 92 CYS A CA 1
ATOM 769 C C . CYS A 1 92 ? 12.151 8.815 -27.359 1.00 97.69 92 CYS A C 1
ATOM 771 O O . CYS A 1 92 ? 11.764 9.721 -28.096 1.00 97.69 92 CYS A O 1
ATOM 773 N N . SER A 1 93 ? 13.344 8.229 -27.512 1.00 97.12 93 SER A N 1
ATOM 774 C CA . SER A 1 93 ? 14.284 8.586 -28.581 1.00 97.12 93 SER A CA 1
ATOM 775 C C . SER A 1 93 ? 13.804 8.111 -29.952 1.00 97.12 93 SER A C 1
ATOM 777 O O . SER A 1 93 ? 13.960 8.830 -30.930 1.00 97.12 93 SER A O 1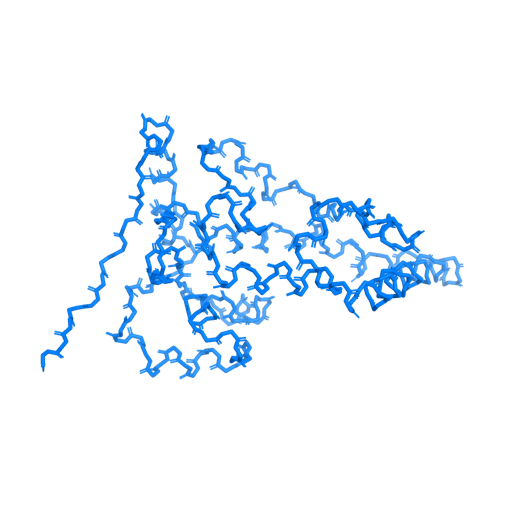
ATOM 779 N N . ILE A 1 94 ? 13.181 6.931 -30.030 1.00 96.31 94 ILE A N 1
ATOM 780 C CA . ILE A 1 94 ? 12.653 6.374 -31.288 1.00 96.31 94 ILE A CA 1
ATOM 781 C C . ILE A 1 94 ? 11.492 7.226 -31.814 1.00 96.31 94 ILE A C 1
ATOM 783 O O . ILE A 1 94 ? 11.431 7.543 -32.999 1.00 96.31 94 ILE A O 1
ATOM 787 N N . PHE A 1 95 ? 10.575 7.614 -30.927 1.00 97.12 95 PHE A N 1
ATOM 788 C CA . PHE A 1 95 ? 9.379 8.376 -31.284 1.00 97.12 95 PHE A CA 1
ATOM 789 C C . PHE A 1 95 ? 9.568 9.897 -31.212 1.00 97.12 95 PHE A C 1
ATOM 791 O O . PHE A 1 95 ? 8.625 10.632 -31.496 1.00 97.12 95 PHE A O 1
ATOM 798 N N . ASN A 1 96 ? 10.756 10.377 -30.830 1.00 97.25 96 ASN A N 1
ATOM 799 C CA . ASN A 1 96 ? 11.054 11.797 -30.612 1.00 97.25 96 ASN A CA 1
ATOM 800 C C . ASN A 1 96 ? 10.032 12.497 -29.696 1.00 97.25 96 ASN A C 1
ATOM 802 O O . ASN A 1 96 ? 9.570 13.604 -29.971 1.00 97.25 96 ASN A O 1
ATOM 806 N N . THR A 1 97 ? 9.642 11.843 -28.601 1.00 97.69 97 THR A N 1
ATOM 807 C CA . THR A 1 97 ? 8.637 12.365 -27.666 1.00 97.69 97 THR A CA 1
ATOM 808 C C . THR A 1 97 ? 8.843 11.838 -26.252 1.00 97.69 97 THR A C 1
ATOM 810 O O . THR A 1 97 ? 9.350 10.740 -26.059 1.00 97.69 97 THR A O 1
ATOM 813 N N . TRP A 1 98 ? 8.397 12.592 -25.248 1.00 96.62 98 TRP A N 1
ATOM 814 C CA . TRP A 1 98 ? 8.434 12.183 -23.838 1.00 96.62 98 TRP A CA 1
ATOM 815 C C . TRP A 1 98 ? 7.170 11.451 -23.377 1.00 96.62 98 TRP A C 1
ATOM 817 O O . TRP A 1 98 ? 7.120 10.972 -22.243 1.00 96.62 98 TRP A O 1
ATOM 827 N N . LEU A 1 99 ? 6.148 11.348 -24.235 1.00 96.19 99 LEU A N 1
ATOM 828 C CA . LEU A 1 99 ? 4.843 10.789 -23.868 1.00 96.19 99 LEU A CA 1
ATOM 829 C C . LEU A 1 99 ? 4.910 9.383 -23.239 1.00 96.19 99 LEU A C 1
ATOM 831 O O . LEU A 1 99 ? 4.234 9.191 -22.228 1.00 96.19 99 LEU A O 1
ATOM 835 N N . PRO A 1 100 ? 5.730 8.423 -23.725 1.00 95.62 100 PRO A N 1
ATOM 836 C CA . PRO A 1 100 ? 5.846 7.116 -23.080 1.00 95.62 100 PRO A CA 1
ATOM 837 C C . PRO A 1 100 ? 6.231 7.216 -21.601 1.00 95.62 100 PRO A C 1
ATOM 839 O O . PRO A 1 100 ? 5.579 6.609 -20.756 1.00 95.62 100 PRO A O 1
ATOM 842 N N . VAL A 1 101 ? 7.233 8.034 -21.264 1.00 93.88 101 VAL A N 1
ATOM 843 C CA . VAL A 1 101 ? 7.675 8.253 -19.876 1.00 93.88 101 VAL A CA 1
ATOM 844 C C . VAL A 1 101 ? 6.630 9.032 -19.073 1.00 93.88 101 VAL A C 1
ATOM 846 O O . VAL A 1 101 ? 6.357 8.672 -17.926 1.00 93.88 101 VAL A O 1
ATOM 849 N N . VAL A 1 102 ? 6.002 10.050 -19.671 1.00 92.94 102 VAL A N 1
ATOM 850 C CA . VAL A 1 102 ? 4.967 10.869 -19.016 1.00 92.94 102 VAL A CA 1
ATOM 851 C C . VAL A 1 102 ? 3.760 10.026 -18.592 1.00 92.94 102 VAL A C 1
ATOM 853 O O . VAL A 1 102 ? 3.279 10.164 -17.465 1.00 92.94 102 VAL A O 1
ATOM 856 N N . TYR A 1 103 ? 3.289 9.127 -19.458 1.00 91.38 103 TYR A N 1
ATOM 857 C CA . TYR A 1 103 ? 2.104 8.302 -19.200 1.00 91.38 103 TYR A CA 1
ATOM 858 C C . TYR A 1 103 ? 2.373 7.033 -18.388 1.00 91.38 103 TYR A C 1
ATOM 860 O O . TYR A 1 103 ? 1.423 6.394 -17.943 1.00 91.38 103 TYR A O 1
ATOM 868 N N . THR A 1 104 ? 3.635 6.658 -18.167 1.00 89.38 104 THR A N 1
ATOM 869 C CA . THR A 1 104 ? 3.979 5.433 -17.426 1.00 89.38 104 THR A CA 1
ATOM 870 C C . THR A 1 104 ? 4.738 5.736 -16.138 1.00 89.38 104 THR A C 1
ATOM 872 O O . THR A 1 104 ? 4.205 5.553 -15.046 1.00 89.38 104 THR A O 1
ATOM 875 N N . ILE A 1 105 ? 5.968 6.237 -16.238 1.00 87.38 105 ILE A N 1
ATOM 876 C CA . ILE A 1 105 ? 6.856 6.468 -15.094 1.00 87.38 105 ILE A CA 1
ATOM 877 C C . ILE A 1 105 ? 6.369 7.671 -14.283 1.00 87.38 105 ILE A C 1
ATOM 879 O O . ILE A 1 105 ? 6.250 7.589 -13.059 1.00 87.38 105 ILE A O 1
ATOM 883 N N . PHE A 1 106 ? 6.031 8.777 -14.952 1.00 87.38 106 PHE A N 1
ATOM 884 C CA . PHE A 1 106 ? 5.565 9.983 -14.264 1.00 87.38 106 PHE A CA 1
ATOM 885 C C . PHE A 1 106 ? 4.113 9.905 -13.788 1.00 87.38 106 PHE A C 1
ATOM 887 O O . PHE A 1 106 ? 3.722 10.720 -12.954 1.00 87.38 106 PHE A O 1
ATOM 894 N N . ALA A 1 107 ? 3.353 8.877 -14.186 1.00 86.06 107 ALA A N 1
ATOM 895 C CA . ALA A 1 107 ? 1.995 8.634 -13.689 1.00 86.06 107 ALA A CA 1
ATOM 896 C C . ALA A 1 107 ? 1.882 8.606 -12.170 1.00 86.06 107 ALA A C 1
ATOM 898 O O . ALA A 1 107 ? 0.933 9.130 -11.583 1.00 86.06 107 ALA A O 1
ATOM 899 N N . ARG A 1 108 ? 2.912 8.081 -11.514 1.00 81.19 108 ARG A N 1
ATOM 900 C CA . ARG A 1 108 ? 2.977 8.026 -10.056 1.00 81.19 108 ARG A CA 1
ATOM 901 C C . ARG A 1 108 ? 3.117 9.394 -9.402 1.00 81.19 108 ARG A C 1
ATOM 903 O O . ARG A 1 108 ? 2.740 9.524 -8.251 1.00 81.19 108 ARG A O 1
ATOM 910 N N . PHE A 1 109 ? 3.630 10.408 -10.092 1.00 81.62 109 PHE A N 1
ATOM 911 C CA . PHE A 1 109 ? 3.869 11.727 -9.503 1.00 81.62 109 PHE A CA 1
ATOM 912 C C . PHE A 1 109 ? 2.578 12.534 -9.413 1.00 81.62 109 PHE A C 1
ATOM 914 O O . PHE A 1 109 ? 2.303 13.127 -8.375 1.00 81.62 109 PHE A O 1
ATOM 921 N N . TYR A 1 110 ? 1.758 12.510 -10.465 1.00 83.94 110 TYR A N 1
ATOM 922 C CA . TYR A 1 110 ? 0.461 13.185 -10.453 1.00 83.94 110 TYR A CA 1
ATOM 923 C C . TYR A 1 110 ? -0.654 12.346 -9.810 1.00 83.94 110 TYR A C 1
ATOM 925 O O . TYR A 1 110 ? -1.605 12.914 -9.282 1.00 83.94 110 TYR A O 1
ATOM 933 N N . GLY A 1 111 ? -0.534 11.012 -9.790 1.00 85.12 111 GLY A N 1
ATOM 934 C CA . GLY A 1 111 ? -1.461 10.126 -9.072 1.00 85.12 111 GLY A CA 1
ATOM 935 C C . GLY A 1 111 ? -1.163 9.951 -7.576 1.00 85.12 111 GLY A C 1
ATOM 936 O O . GLY A 1 111 ? -2.060 9.565 -6.824 1.00 85.12 111 GLY A O 1
ATOM 937 N N . ALA A 1 112 ? 0.068 10.245 -7.130 1.00 84.19 112 ALA A N 1
ATOM 938 C CA . ALA A 1 112 ? 0.502 10.033 -5.746 1.00 84.19 112 ALA A CA 1
ATOM 939 C C . ALA A 1 112 ? -0.425 10.679 -4.709 1.00 84.19 112 ALA A C 1
ATOM 941 O O . ALA A 1 112 ? -0.846 9.958 -3.813 1.00 84.19 112 ALA A O 1
ATOM 942 N N . PRO A 1 113 ? -0.820 11.962 -4.803 1.00 86.81 113 PRO A N 1
ATOM 943 C CA . PRO A 1 113 ? -1.588 12.583 -3.725 1.00 86.81 113 PRO A CA 1
ATOM 944 C C . PRO A 1 113 ? -2.864 11.822 -3.358 1.00 86.81 113 PRO A C 1
ATOM 946 O O . PRO A 1 113 ? -3.133 11.602 -2.176 1.00 86.81 113 PRO A O 1
ATOM 949 N N . LEU A 1 114 ? -3.606 11.348 -4.365 1.00 88.75 114 LEU A N 1
ATOM 950 C CA . LEU A 1 114 ? -4.794 10.532 -4.139 1.00 88.75 114 LEU A CA 1
ATOM 951 C C . LEU A 1 114 ? -4.424 9.167 -3.552 1.00 88.75 114 LEU A C 1
ATOM 953 O O . LEU A 1 114 ? -4.946 8.820 -2.496 1.00 88.75 114 LEU A O 1
ATOM 957 N N . GLY A 1 115 ? -3.519 8.421 -4.196 1.00 88.81 115 GLY A N 1
ATOM 958 C CA . GLY A 1 115 ? -3.135 7.077 -3.747 1.00 88.81 115 GLY A CA 1
ATOM 959 C C . GLY A 1 115 ? -2.618 7.071 -2.310 1.00 88.81 115 GLY A C 1
ATOM 960 O O . GLY A 1 115 ? -3.123 6.342 -1.470 1.00 88.81 115 GLY A O 1
ATOM 961 N N . ARG A 1 116 ? -1.720 8.001 -1.984 1.00 87.12 116 ARG A N 1
ATOM 962 C CA . ARG A 1 116 ? -1.126 8.137 -0.650 1.00 87.12 116 ARG A CA 1
ATOM 963 C C . ARG A 1 116 ? -2.159 8.513 0.400 1.00 87.12 116 ARG A C 1
ATOM 965 O O . ARG A 1 116 ? -2.118 7.993 1.507 1.00 87.12 116 ARG A O 1
ATOM 972 N N . SER A 1 117 ? -3.123 9.366 0.058 1.00 90.25 117 SER A N 1
ATOM 973 C CA . SER A 1 117 ? -4.223 9.665 0.978 1.00 90.25 117 SER A CA 1
ATOM 974 C C . SER A 1 117 ? -5.088 8.443 1.302 1.00 90.25 117 SER A C 1
ATOM 976 O O . SER A 1 117 ? -5.658 8.358 2.384 1.00 90.25 117 SER A O 1
ATOM 978 N N . LEU A 1 118 ? -5.196 7.496 0.370 1.00 93.00 118 LEU A N 1
ATOM 979 C CA . LEU A 1 118 ? -5.969 6.273 0.553 1.00 93.00 118 LEU A CA 1
ATOM 980 C C . LEU A 1 118 ? -5.154 5.213 1.301 1.00 93.00 118 LEU A C 1
ATOM 982 O O . LEU A 1 118 ? -5.688 4.614 2.229 1.00 93.00 118 LEU A O 1
ATOM 986 N N . ASP A 1 119 ? -3.863 5.068 0.988 1.00 90.25 119 ASP A N 1
ATOM 987 C CA . ASP A 1 119 ? -2.937 4.179 1.704 1.00 90.25 119 ASP A CA 1
ATOM 988 C C . ASP A 1 119 ? -2.876 4.526 3.197 1.00 90.25 119 ASP A C 1
ATOM 990 O O . ASP A 1 119 ? -2.973 3.657 4.055 1.00 90.25 119 ASP A O 1
ATOM 994 N N . LEU A 1 120 ? -2.781 5.819 3.531 1.00 89.62 120 LEU A N 1
ATOM 995 C CA . LEU A 1 120 ? -2.727 6.264 4.926 1.00 89.62 120 LEU A CA 1
ATOM 996 C C . LEU A 1 120 ? -3.980 5.871 5.709 1.00 89.62 120 LEU A C 1
ATOM 998 O O . LEU A 1 120 ? -3.876 5.439 6.853 1.00 89.62 120 LEU A O 1
ATOM 1002 N N . ILE A 1 121 ? -5.157 6.007 5.096 1.00 92.81 121 ILE A N 1
ATOM 1003 C CA . ILE A 1 121 ? -6.447 5.704 5.728 1.00 92.81 121 ILE A CA 1
ATOM 1004 C C . ILE A 1 121 ? -6.533 4.252 6.212 1.00 92.81 121 ILE A C 1
ATOM 1006 O O . ILE A 1 121 ? -7.257 3.994 7.173 1.00 92.81 121 ILE A O 1
ATOM 1010 N N . GLN A 1 122 ? -5.819 3.327 5.568 1.00 94.62 122 GLN A N 1
ATOM 1011 C CA . GLN A 1 122 ? -5.913 1.890 5.818 1.00 94.62 122 GLN A CA 1
ATOM 1012 C C . GLN A 1 122 ? -5.655 1.516 7.285 1.00 94.62 122 GLN A C 1
ATOM 1014 O O . GLN A 1 122 ? -6.461 0.800 7.875 1.00 94.62 122 GLN A O 1
ATOM 1019 N N . HIS A 1 123 ? -4.568 2.031 7.871 1.00 94.06 123 HIS A N 1
ATOM 1020 C CA . HIS A 1 123 ? -4.058 1.578 9.176 1.00 94.06 123 HIS A CA 1
ATOM 1021 C C . HIS A 1 123 ? -3.729 2.712 10.148 1.00 94.06 123 HIS A C 1
ATOM 1023 O O . HIS A 1 123 ? -3.631 2.487 11.352 1.00 94.06 123 HIS A O 1
ATOM 1029 N N . ILE A 1 124 ? -3.554 3.948 9.666 1.00 92.25 124 ILE A N 1
ATOM 1030 C CA . ILE A 1 124 ? -3.032 5.013 10.524 1.00 92.25 124 ILE A CA 1
ATOM 1031 C C . ILE A 1 124 ? -3.944 5.259 11.735 1.00 92.25 124 ILE A C 1
ATOM 1033 O O . ILE A 1 124 ? -5.171 5.374 11.613 1.00 92.25 124 ILE A O 1
ATOM 1037 N N . GLY A 1 125 ? -3.319 5.333 12.909 1.00 91.62 125 GLY A N 1
ATOM 1038 C CA . GLY A 1 125 ? -3.995 5.598 14.176 1.00 91.62 125 GLY A CA 1
ATOM 1039 C C . GLY A 1 125 ? -4.709 4.397 14.806 1.00 91.62 125 GLY A C 1
ATOM 1040 O O . GLY A 1 125 ? -5.162 4.528 15.939 1.00 91.62 125 GLY A O 1
ATOM 1041 N N . MET A 1 126 ? -4.801 3.254 14.118 1.00 94.00 126 MET A N 1
ATOM 1042 C CA . MET A 1 126 ? -5.492 2.050 14.605 1.00 94.00 126 MET A CA 1
ATOM 1043 C C . MET A 1 126 ? -4.682 1.304 15.683 1.00 94.00 126 MET A C 1
ATOM 1045 O O . MET A 1 126 ? -3.570 1.711 16.025 1.00 94.00 126 MET A O 1
ATOM 1049 N N . GLU A 1 127 ? -5.218 0.213 16.233 1.00 94.44 127 GLU A N 1
ATOM 1050 C CA . GLU A 1 127 ? -4.495 -0.677 17.158 1.00 94.44 127 GLU A CA 1
ATOM 1051 C C . GLU A 1 127 ? -3.286 -1.348 16.490 1.00 94.44 127 GLU A C 1
ATOM 1053 O O . GLU A 1 127 ? -3.422 -1.851 15.381 1.00 94.44 127 GLU A O 1
ATOM 1058 N N . VAL A 1 128 ? -2.128 -1.404 17.162 1.00 93.06 128 VAL A N 1
ATOM 1059 C CA . VAL A 1 128 ? -0.946 -2.180 16.716 1.00 93.06 128 VAL A CA 1
ATOM 1060 C C . VAL A 1 128 ? -0.837 -3.481 17.490 1.00 93.06 128 VAL A C 1
ATOM 1062 O O . VAL A 1 128 ? -1.356 -3.588 18.599 1.00 93.06 128 VAL A O 1
ATOM 1065 N N . ASN A 1 129 ? -0.100 -4.443 16.934 1.00 93.88 129 ASN A N 1
ATOM 1066 C CA . ASN A 1 129 ? 0.248 -5.698 17.610 1.00 93.88 129 ASN A CA 1
ATOM 1067 C C . ASN A 1 129 ? -0.990 -6.512 18.049 1.00 93.88 129 ASN A C 1
ATOM 1069 O O . ASN A 1 129 ? -0.961 -7.243 19.041 1.00 93.88 129 ASN A O 1
ATOM 1073 N N . VAL A 1 130 ? -2.095 -6.377 17.307 1.00 95.00 130 VAL A N 1
ATOM 1074 C CA . VAL A 1 130 ? -3.342 -7.128 17.502 1.00 95.00 130 VAL A CA 1
ATOM 1075 C C . VAL A 1 130 ? -3.607 -8.028 16.302 1.00 95.00 130 VAL A C 1
ATOM 1077 O O . VAL A 1 130 ? -3.401 -7.638 15.157 1.00 95.00 130 VAL A O 1
ATOM 1080 N N . ARG A 1 131 ? -4.107 -9.242 16.557 1.00 94.31 131 ARG A N 1
ATOM 1081 C CA . ARG A 1 131 ? -4.406 -10.221 15.495 1.00 94.31 131 ARG A CA 1
ATOM 1082 C C . ARG A 1 131 ? -5.738 -9.993 14.785 1.00 94.31 131 ARG A C 1
ATOM 1084 O O . ARG A 1 131 ? -5.952 -10.541 13.712 1.00 94.31 131 ARG A O 1
ATOM 1091 N N . ASP A 1 132 ? -6.656 -9.249 15.395 1.00 96.50 132 ASP A N 1
ATOM 1092 C CA . ASP A 1 132 ? -7.956 -8.980 14.788 1.00 96.50 132 ASP A CA 1
ATOM 1093 C C . ASP A 1 132 ? -7.840 -7.819 13.793 1.00 96.50 132 ASP A C 1
ATOM 1095 O O . ASP A 1 132 ? -7.735 -6.656 14.195 1.00 96.50 132 ASP A O 1
ATOM 1099 N N . HIS A 1 133 ? -7.899 -8.127 12.493 1.00 97.19 133 HIS A N 1
ATOM 1100 C CA . HIS A 1 133 ? -7.812 -7.127 11.424 1.00 97.19 133 HIS A CA 1
ATOM 1101 C C . HIS A 1 133 ? -8.853 -6.012 11.557 1.00 97.19 133 HIS A C 1
ATOM 1103 O O . HIS A 1 133 ? -8.596 -4.883 11.142 1.00 97.19 133 HIS A O 1
ATOM 1109 N N . ARG A 1 134 ? -10.000 -6.278 12.195 1.00 97.62 134 ARG A N 1
ATOM 1110 C CA . ARG A 1 134 ? -11.050 -5.276 12.438 1.00 97.62 134 ARG A CA 1
ATOM 1111 C C . ARG A 1 134 ? -10.605 -4.160 13.385 1.00 97.62 134 ARG A C 1
ATOM 1113 O O . ARG A 1 134 ? -11.232 -3.106 13.401 1.00 97.62 134 ARG A O 1
ATOM 1120 N N . LEU A 1 135 ? -9.562 -4.389 14.184 1.00 97.19 135 LEU A N 1
ATOM 1121 C CA . LEU A 1 135 ? -9.019 -3.430 15.149 1.00 97.19 135 LEU A CA 1
ATOM 1122 C C . LEU A 1 135 ? -7.823 -2.641 14.601 1.00 97.19 135 LEU A C 1
ATOM 1124 O O . LEU A 1 135 ? -7.588 -1.521 15.049 1.00 97.19 135 LEU A O 1
ATOM 1128 N N . CYS A 1 136 ? -7.088 -3.198 13.636 1.00 95.56 136 CYS A N 1
ATOM 1129 C CA . CYS A 1 136 ? -5.893 -2.575 13.055 1.00 95.56 136 CYS A CA 1
ATOM 1130 C C . CYS A 1 136 ? -6.098 -2.024 11.631 1.00 95.56 136 CYS A C 1
ATOM 1132 O O . CYS A 1 136 ? -5.178 -1.446 11.054 1.00 95.56 136 CYS A O 1
ATOM 1134 N N . THR A 1 137 ? -7.296 -2.178 11.060 1.00 96.50 137 THR A N 1
ATOM 1135 C CA . THR A 1 137 ? -7.615 -1.843 9.661 1.00 96.50 137 THR A CA 1
ATOM 1136 C C . THR A 1 137 ? -8.945 -1.092 9.552 1.00 96.50 137 THR A C 1
ATOM 1138 O O . THR A 1 137 ? -9.817 -1.231 10.409 1.00 96.50 137 THR A O 1
ATOM 1141 N N . ARG A 1 138 ? -9.122 -0.286 8.498 1.00 96.56 138 ARG A N 1
ATOM 1142 C CA . ARG A 1 138 ? -10.303 0.562 8.291 1.00 96.56 138 ARG A CA 1
ATOM 1143 C C . ARG A 1 138 ? -10.930 0.415 6.907 1.00 96.56 138 ARG A C 1
ATOM 1145 O O . ARG A 1 138 ? -10.232 0.485 5.899 1.00 96.56 138 ARG A O 1
ATOM 1152 N N . ASP A 1 139 ? -12.263 0.407 6.881 1.00 98.25 139 ASP A N 1
ATOM 1153 C CA . ASP A 1 139 ? -13.051 0.547 5.654 1.00 98.25 139 ASP A CA 1
ATOM 1154 C C . ASP A 1 139 ? -13.615 1.954 5.482 1.00 98.25 139 ASP A C 1
ATOM 1156 O O . ASP A 1 139 ? -14.045 2.614 6.437 1.00 98.25 139 ASP A O 1
ATOM 1160 N N . VAL A 1 140 ? -13.697 2.397 4.230 1.00 98.31 140 VAL A N 1
ATOM 1161 C CA . VAL A 1 140 ? -14.251 3.703 3.864 1.00 98.31 140 VAL A CA 1
ATOM 1162 C C . VAL A 1 140 ? -15.152 3.565 2.646 1.00 98.31 140 VAL A C 1
ATOM 1164 O O . VAL A 1 140 ? -14.767 2.990 1.633 1.00 98.31 140 VAL A O 1
ATOM 1167 N N . TYR A 1 141 ? -16.343 4.156 2.679 1.00 98.25 141 TYR A N 1
ATOM 1168 C CA . TYR A 1 141 ? -17.149 4.291 1.469 1.00 98.25 141 TYR A CA 1
ATOM 1169 C C . TYR A 1 141 ? -16.579 5.387 0.571 1.00 98.25 141 TYR A C 1
ATOM 1171 O O . TYR A 1 141 ? -16.451 6.542 0.975 1.00 98.25 141 TYR A O 1
ATOM 1179 N N . LEU A 1 142 ? -16.260 5.037 -0.674 1.00 97.69 142 LEU A N 1
ATOM 1180 C CA . LEU A 1 142 ? -15.748 5.968 -1.679 1.00 97.69 142 LEU A CA 1
ATOM 1181 C C . LEU A 1 142 ? -16.692 6.036 -2.885 1.00 97.69 142 LEU A C 1
ATOM 1183 O O . LEU A 1 142 ? -17.443 5.103 -3.170 1.00 97.69 142 LEU A O 1
ATOM 1187 N N . ASN A 1 143 ? -16.642 7.150 -3.617 1.00 97.12 143 ASN A N 1
ATOM 1188 C CA . ASN A 1 143 ? -17.415 7.315 -4.849 1.00 97.12 143 ASN A CA 1
ATOM 1189 C C . ASN A 1 143 ? -16.924 6.340 -5.950 1.00 97.12 143 ASN A C 1
ATOM 1191 O O . ASN A 1 143 ? -15.781 5.872 -5.885 1.00 97.12 143 ASN A O 1
ATOM 1195 N N . PRO A 1 144 ? -17.739 6.048 -6.983 1.00 96.44 144 PRO A N 1
ATOM 1196 C CA . PRO A 1 144 ? -17.398 5.061 -8.011 1.00 96.44 144 PRO A CA 1
ATOM 1197 C C . PRO A 1 144 ? -16.066 5.307 -8.732 1.00 96.44 144 PRO A C 1
ATOM 1199 O O . PRO A 1 144 ? -15.340 4.351 -8.999 1.00 96.44 144 PRO A O 1
ATOM 1202 N N . LEU A 1 145 ? -15.712 6.568 -9.007 1.00 96.50 145 LEU A N 1
ATOM 1203 C CA . LEU A 1 145 ? -14.457 6.908 -9.682 1.00 96.50 145 LEU A CA 1
ATOM 1204 C C . LEU A 1 145 ? -13.251 6.571 -8.801 1.00 96.50 145 LEU A C 1
ATOM 1206 O O . LEU A 1 145 ? -12.320 5.909 -9.250 1.00 96.50 145 LEU A O 1
ATOM 1210 N N . THR A 1 146 ? -13.276 6.978 -7.531 1.00 95.94 146 THR A N 1
ATOM 1211 C CA . THR A 1 146 ? -12.189 6.658 -6.599 1.00 95.94 146 THR A CA 1
ATOM 1212 C C . THR A 1 146 ? -12.098 5.155 -6.353 1.00 95.94 146 THR A C 1
ATOM 1214 O O . THR A 1 146 ? -10.997 4.619 -6.335 1.00 95.94 146 THR A O 1
ATOM 1217 N N . ARG A 1 147 ? -13.230 4.450 -6.242 1.00 96.06 147 ARG A N 1
ATOM 1218 C CA . ARG A 1 147 ? -13.247 2.982 -6.123 1.00 96.06 147 ARG A CA 1
ATOM 1219 C C . ARG A 1 147 ? -12.621 2.291 -7.326 1.00 96.06 147 ARG A C 1
ATOM 1221 O O . ARG A 1 147 ? -11.891 1.325 -7.147 1.00 96.06 147 ARG A O 1
ATOM 1228 N N . PHE A 1 148 ? -12.886 2.784 -8.534 1.00 95.94 148 PHE A N 1
ATOM 1229 C CA . PHE A 1 148 ? -12.262 2.267 -9.747 1.00 95.94 148 PHE A CA 1
ATOM 1230 C C . PHE A 1 148 ? -10.741 2.467 -9.725 1.00 95.94 148 PHE A C 1
ATOM 1232 O O . PHE A 1 148 ? -10.000 1.507 -9.924 1.00 95.94 148 PHE A O 1
ATOM 1239 N N . LEU A 1 149 ? -10.278 3.684 -9.421 1.00 93.75 149 LEU A N 1
ATOM 1240 C CA . LEU A 1 149 ? -8.848 4.014 -9.366 1.00 93.75 149 LEU A CA 1
ATOM 1241 C C . LEU A 1 149 ? -8.104 3.280 -8.244 1.00 93.75 149 LEU A C 1
ATOM 1243 O O . LEU A 1 149 ? -6.930 2.960 -8.394 1.00 93.75 149 LEU A O 1
ATOM 1247 N N . TYR A 1 150 ? -8.791 3.012 -7.137 1.00 95.19 150 TYR A N 1
ATOM 1248 C CA . TYR A 1 150 ? -8.252 2.343 -5.957 1.00 95.19 150 TYR A CA 1
ATOM 1249 C C . TYR A 1 150 ? -8.575 0.844 -5.922 1.00 95.19 150 TYR A C 1
ATOM 1251 O O . TYR A 1 150 ? -8.401 0.196 -4.900 1.00 95.19 150 TYR A O 1
ATOM 1259 N N . TRP A 1 151 ? -9.097 0.282 -7.016 1.00 96.81 151 TRP A N 1
ATOM 1260 C CA . TRP A 1 151 ? -9.433 -1.141 -7.124 1.00 96.81 151 TRP A CA 1
ATOM 1261 C C . TRP A 1 151 ? -10.302 -1.677 -5.976 1.00 96.81 151 TRP A C 1
ATOM 1263 O O . TRP A 1 151 ? -10.124 -2.794 -5.533 1.00 96.81 151 TRP A O 1
ATOM 1273 N N . ASN A 1 152 ? -11.277 -0.915 -5.487 1.00 98.06 152 ASN A N 1
ATOM 1274 C CA . ASN A 1 152 ? -12.088 -1.275 -4.313 1.00 98.06 152 ASN A CA 1
ATOM 1275 C C . ASN A 1 152 ? -11.289 -1.601 -3.029 1.00 98.06 152 ASN A C 1
ATOM 1277 O O . ASN A 1 152 ? -11.865 -2.154 -2.096 1.00 98.06 152 ASN A O 1
ATOM 1281 N N . MET A 1 153 ? -10.020 -1.189 -2.916 1.00 97.19 153 MET A N 1
ATOM 1282 C CA . MET A 1 153 ? -9.210 -1.305 -1.687 1.00 97.19 153 MET A CA 1
ATOM 1283 C C . ME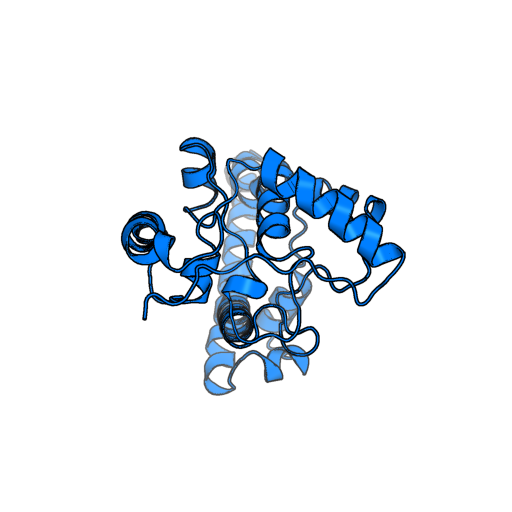T A 1 153 ? -9.722 -0.437 -0.527 1.00 97.19 153 MET A C 1
ATOM 1285 O O . MET A 1 153 ? -9.081 -0.283 0.504 1.00 97.19 153 MET A O 1
ATOM 1289 N N . ASN A 1 154 ? -10.891 0.172 -0.703 1.00 97.62 154 ASN A N 1
ATOM 1290 C CA . ASN A 1 154 ? -11.637 0.862 0.333 1.00 97.62 154 ASN A CA 1
ATOM 1291 C C . ASN A 1 154 ? -12.374 -0.109 1.282 1.00 97.62 154 ASN A C 1
ATOM 1293 O O . ASN A 1 154 ? -12.882 0.342 2.305 1.00 97.62 154 ASN A O 1
ATOM 1297 N N . TYR A 1 155 ? -12.448 -1.389 0.903 1.00 98.44 155 TYR A N 1
ATOM 1298 C CA . TYR A 1 155 ? -12.885 -2.542 1.698 1.00 98.44 155 TYR A CA 1
ATOM 1299 C C . TYR A 1 155 ? -11.634 -3.304 2.153 1.00 98.44 155 TYR A C 1
ATOM 1301 O O . TYR A 1 155 ? -11.264 -4.344 1.596 1.00 98.44 155 TYR A O 1
ATOM 1309 N N . HIS A 1 156 ? -10.870 -2.661 3.030 1.00 98.06 156 HIS A N 1
ATOM 1310 C CA . HIS A 1 156 ? -9.513 -3.079 3.364 1.00 98.06 156 HIS A CA 1
ATOM 1311 C C . HIS A 1 156 ? -9.495 -4.081 4.513 1.00 98.06 156 HIS A C 1
ATOM 1313 O O . HIS A 1 156 ? -8.644 -4.969 4.527 1.00 98.06 156 HIS A O 1
ATOM 1319 N N . ILE A 1 157 ? -10.459 -4.002 5.436 1.00 98.38 157 ILE A N 1
ATOM 1320 C CA . ILE A 1 157 ? -10.633 -5.018 6.479 1.00 98.38 157 ILE A CA 1
ATOM 1321 C C . ILE A 1 157 ? -10.891 -6.372 5.817 1.00 98.38 157 ILE A C 1
ATOM 1323 O O . ILE A 1 157 ? -10.281 -7.373 6.185 1.00 98.38 157 ILE A O 1
ATOM 1327 N N . GLU A 1 158 ? -11.743 -6.418 4.796 1.00 98.38 158 GLU A N 1
ATOM 1328 C CA . GLU A 1 158 ? -12.074 -7.654 4.090 1.00 98.38 158 GLU A CA 1
ATOM 1329 C C . GLU A 1 158 ? -10.918 -8.180 3.251 1.00 98.38 158 GLU A C 1
ATOM 1331 O O . GLU A 1 158 ? -10.736 -9.394 3.174 1.00 98.38 158 GLU A O 1
ATOM 1336 N N . HIS A 1 159 ? -10.134 -7.287 2.641 1.00 98.19 159 HIS A N 1
ATOM 1337 C CA . HIS A 1 159 ? -8.892 -7.663 1.964 1.00 98.19 159 HIS A CA 1
ATOM 1338 C C . HIS A 1 159 ? -7.930 -8.364 2.922 1.00 98.19 159 HIS A C 1
ATOM 1340 O O . HIS A 1 159 ? -7.375 -9.400 2.571 1.00 98.19 159 HIS A O 1
ATOM 1346 N N . HIS A 1 160 ? -7.784 -7.842 4.137 1.00 97.81 160 HIS A N 1
ATOM 1347 C CA . HIS A 1 160 ? -6.934 -8.427 5.173 1.00 97.81 160 HIS A CA 1
ATOM 1348 C C . HIS A 1 160 ? -7.472 -9.737 5.744 1.00 97.81 160 HIS A C 1
ATOM 1350 O O . HIS A 1 160 ? -6.742 -10.714 5.875 1.00 97.81 160 HIS A O 1
ATOM 1356 N N . MET A 1 161 ? -8.775 -9.813 6.014 1.00 97.12 161 MET A N 1
ATOM 1357 C CA . MET A 1 161 ? -9.400 -11.049 6.496 1.00 97.12 161 MET A CA 1
ATOM 1358 C C . MET A 1 161 ? -9.413 -12.157 5.432 1.00 97.12 161 MET A C 1
ATOM 1360 O O . MET A 1 161 ? -9.363 -13.343 5.765 1.00 97.12 161 MET A O 1
ATOM 1364 N N . PHE A 1 162 ? -9.519 -11.791 4.151 1.00 97.31 162 PHE A N 1
ATOM 1365 C CA . PHE A 1 162 ? -9.686 -12.725 3.039 1.00 97.31 162 PHE A CA 1
ATOM 1366 C C . PHE A 1 162 ? -8.810 -12.347 1.827 1.00 97.31 162 PHE A C 1
ATOM 1368 O O . PHE A 1 162 ? -9.344 -12.098 0.742 1.00 97.31 162 PHE A O 1
ATOM 1375 N N . PRO A 1 163 ? -7.467 -12.404 1.934 1.00 95.56 163 PRO A N 1
ATOM 1376 C CA . PRO A 1 163 ? -6.538 -11.929 0.894 1.00 95.56 163 PRO A CA 1
ATOM 1377 C C . PRO A 1 163 ? -6.620 -12.684 -0.438 1.00 95.56 163 PRO A C 1
ATOM 1379 O O . PRO A 1 163 ? -6.118 -12.228 -1.465 1.00 95.56 163 PRO A O 1
ATOM 1382 N N . ALA A 1 164 ? -7.249 -13.861 -0.444 1.00 96.44 164 ALA A N 1
ATOM 1383 C CA . ALA A 1 164 ? -7.513 -14.623 -1.660 1.00 96.44 164 ALA A CA 1
ATOM 1384 C C . ALA A 1 164 ? -8.693 -14.068 -2.483 1.00 96.44 164 ALA A C 1
ATOM 1386 O O . ALA A 1 164 ? -8.864 -14.451 -3.644 1.00 96.44 164 ALA A O 1
ATOM 1387 N N . VAL A 1 165 ? -9.530 -13.199 -1.905 1.00 97.81 165 VAL A N 1
ATOM 1388 C CA . VAL A 1 165 ? -10.676 -12.598 -2.593 1.00 97.81 165 VAL A CA 1
ATOM 1389 C C . VAL A 1 165 ? -10.174 -11.473 -3.493 1.00 97.81 165 VAL A C 1
ATOM 1391 O O . VAL A 1 165 ? -9.554 -10.526 -3.018 1.00 97.81 165 VAL A O 1
ATOM 1394 N N . PRO A 1 166 ? -10.434 -11.533 -4.810 1.00 97.19 166 PRO A N 1
ATOM 1395 C CA . PRO A 1 166 ? -9.933 -10.514 -5.707 1.00 97.19 166 PRO A CA 1
ATOM 1396 C C . PRO A 1 166 ? -10.662 -9.189 -5.482 1.00 97.19 166 PRO A C 1
ATOM 1398 O O . PRO A 1 166 ? -11.858 -9.144 -5.190 1.00 97.19 166 PRO A O 1
ATOM 1401 N N . PHE A 1 167 ? -9.949 -8.098 -5.734 1.00 97.12 167 PHE A N 1
ATOM 1402 C CA . PHE A 1 167 ? -10.376 -6.728 -5.460 1.00 97.12 167 PHE A CA 1
ATOM 1403 C C . PHE A 1 167 ? -11.765 -6.358 -6.037 1.00 97.12 167 PHE A C 1
ATOM 1405 O O . PHE A 1 167 ? -12.543 -5.619 -5.440 1.00 97.12 167 PHE A O 1
ATOM 1412 N N . HIS A 1 168 ? -12.146 -6.911 -7.193 1.00 97.31 168 HIS A N 1
ATOM 1413 C CA . HIS A 1 168 ? -13.452 -6.654 -7.815 1.00 97.31 168 HIS A CA 1
ATOM 1414 C C . HIS A 1 168 ? -14.622 -7.349 -7.093 1.00 97.31 168 HIS A C 1
ATOM 1416 O O . HIS A 1 168 ? -15.773 -6.959 -7.284 1.00 97.31 168 HIS A O 1
ATOM 1422 N N . ALA A 1 169 ? -14.342 -8.363 -6.270 1.00 98.38 169 ALA A N 1
ATOM 1423 C CA . ALA A 1 169 ? -15.322 -9.111 -5.489 1.00 98.38 169 ALA A CA 1
ATOM 1424 C C . ALA A 1 169 ? -15.460 -8.606 -4.042 1.00 98.38 169 ALA A C 1
ATOM 1426 O O . ALA A 1 169 ? -16.454 -8.941 -3.394 1.00 98.38 169 ALA A O 1
ATOM 1427 N N . LEU A 1 170 ? -14.537 -7.761 -3.559 1.00 98.50 170 LEU A N 1
ATOM 1428 C CA . LEU A 1 170 ? -14.601 -7.158 -2.221 1.00 98.50 170 LEU A CA 1
ATOM 1429 C C . LEU A 1 170 ? -15.942 -6.470 -1.914 1.00 98.50 170 LEU A C 1
ATOM 1431 O O . LEU A 1 170 ? -16.488 -6.736 -0.850 1.00 98.50 170 LEU A O 1
ATOM 1435 N N . PRO A 1 171 ? -16.579 -5.709 -2.830 1.00 98.31 171 PRO A N 1
ATOM 1436 C CA . PRO A 1 171 ? -17.882 -5.108 -2.535 1.00 98.31 171 PRO A CA 1
ATOM 1437 C C . PRO A 1 171 ? -18.972 -6.151 -2.244 1.00 98.31 171 PRO A C 1
ATOM 1439 O O . PRO A 1 171 ? -19.845 -5.938 -1.411 1.00 98.31 171 PRO A O 1
ATOM 1442 N N . LYS A 1 172 ? -18.926 -7.306 -2.921 1.00 98.56 172 LYS A N 1
ATOM 1443 C CA . LYS A 1 172 ? -19.874 -8.405 -2.689 1.00 98.56 172 LYS A CA 1
ATOM 1444 C C . LYS A 1 172 ? -19.600 -9.106 -1.360 1.00 98.56 172 LYS A C 1
ATOM 1446 O O . LYS A 1 172 ? -20.536 -9.598 -0.736 1.00 98.56 172 LYS A O 1
ATOM 1451 N N . LEU A 1 173 ? -18.334 -9.198 -0.960 1.00 98.56 173 LEU A N 1
ATOM 1452 C CA . LEU A 1 173 ? -17.947 -9.721 0.345 1.00 98.56 173 LEU A CA 1
ATOM 1453 C C . LEU A 1 173 ? -18.393 -8.775 1.461 1.00 98.56 173 LEU A C 1
ATOM 1455 O O . LEU A 1 173 ? -19.059 -9.238 2.383 1.00 98.56 173 LEU A O 1
ATOM 1459 N N . HIS A 1 174 ? -18.134 -7.474 1.314 1.00 98.44 174 HIS A N 1
ATOM 1460 C CA . HIS A 1 174 ? -18.577 -6.432 2.236 1.00 98.44 174 HIS A CA 1
ATOM 1461 C C . HIS A 1 174 ? -20.065 -6.573 2.558 1.00 98.44 174 HIS A C 1
ATOM 1463 O O . HIS A 1 174 ? -20.441 -6.731 3.713 1.00 98.44 174 HIS A O 1
ATOM 1469 N N . GLU A 1 175 ? -20.930 -6.656 1.543 1.00 98.38 175 GLU A N 1
ATOM 1470 C CA . GLU A 1 175 ? -22.375 -6.816 1.762 1.00 98.38 175 GLU A CA 1
ATOM 1471 C C . GLU A 1 175 ? -22.754 -8.060 2.582 1.00 98.38 175 GLU A C 1
ATOM 1473 O O . GLU A 1 175 ? -23.757 -8.040 3.295 1.00 98.38 175 GLU A O 1
ATOM 1478 N N . LYS A 1 176 ? -21.959 -9.134 2.514 1.00 98.06 176 LYS A N 1
ATOM 1479 C CA . LYS A 1 176 ? -22.213 -10.376 3.257 1.00 98.06 176 LYS A CA 1
ATOM 1480 C C . LYS A 1 176 ? -21.769 -10.311 4.712 1.00 98.06 176 LYS A C 1
ATOM 1482 O O . LYS A 1 176 ? -22.375 -10.989 5.538 1.00 98.06 176 LYS A O 1
ATOM 1487 N N . ILE A 1 177 ? -20.710 -9.562 5.011 1.00 97.50 177 ILE A N 1
ATOM 1488 C CA . ILE A 1 177 ? -20.077 -9.579 6.337 1.00 97.50 177 ILE A CA 1
ATOM 1489 C C . ILE A 1 177 ? -20.109 -8.232 7.055 1.00 97.50 177 ILE A C 1
ATOM 1491 O O . ILE A 1 177 ? -19.720 -8.189 8.213 1.00 97.50 177 ILE A O 1
ATOM 1495 N N . LYS A 1 178 ? -20.624 -7.154 6.447 1.00 97.00 178 LYS A N 1
ATOM 1496 C CA . LYS A 1 178 ? -20.644 -5.797 7.031 1.00 97.00 178 LYS A CA 1
ATOM 1497 C C . LYS A 1 178 ? -21.263 -5.713 8.427 1.00 97.00 178 LYS A C 1
ATOM 1499 O O . LYS A 1 178 ? -20.875 -4.857 9.206 1.00 97.00 178 LYS A O 1
ATOM 1504 N N . ASN A 1 179 ? -22.182 -6.619 8.770 1.00 96.31 179 ASN A N 1
ATOM 1505 C CA . ASN A 1 179 ? -22.784 -6.689 10.107 1.00 96.31 179 ASN A CA 1
ATOM 1506 C C . ASN A 1 179 ? -21.823 -7.239 11.185 1.00 96.31 179 ASN A C 1
ATOM 1508 O O . ASN A 1 179 ? -22.138 -7.165 12.365 1.00 96.31 179 ASN A O 1
ATOM 1512 N N . GLN A 1 180 ? -20.681 -7.804 10.786 1.00 96.31 180 GLN A N 1
ATOM 1513 C CA . GLN A 1 180 ? -19.619 -8.352 11.645 1.00 96.31 180 GLN A CA 1
ATOM 1514 C C . GLN A 1 180 ? -18.385 -7.430 11.704 1.00 96.31 180 GLN A C 1
ATOM 1516 O O . GLN A 1 180 ? -17.426 -7.713 12.431 1.00 96.31 180 GLN A O 1
ATOM 1521 N N . LEU A 1 181 ? -18.400 -6.346 10.922 1.00 97.50 181 LEU A N 1
ATOM 1522 C CA . LEU A 1 181 ? -17.328 -5.363 10.809 1.00 97.50 181 LEU A CA 1
ATOM 1523 C C . LEU A 1 181 ? -17.643 -4.122 11.658 1.00 97.50 181 LEU A C 1
ATOM 1525 O O . LEU A 1 181 ? -18.815 -3.823 11.902 1.00 97.50 181 LEU A O 1
ATOM 1529 N N . PRO A 1 182 ? -16.622 -3.368 12.103 1.00 97.06 182 PRO A N 1
ATOM 1530 C CA . PRO A 1 182 ? -16.842 -2.046 12.672 1.00 97.06 182 PRO A CA 1
ATOM 1531 C C . PRO A 1 182 ? -17.506 -1.117 11.648 1.00 97.06 182 PRO A C 1
ATOM 1533 O O . PRO A 1 182 ? -17.501 -1.363 10.441 1.00 97.06 182 PRO A O 1
ATOM 1536 N N . GLN A 1 183 ? -18.070 -0.012 12.133 1.00 96.06 183 GLN A N 1
ATOM 1537 C CA . GLN A 1 183 ? -18.743 0.949 11.267 1.00 96.06 183 GLN A CA 1
ATOM 1538 C C . GLN A 1 183 ? -17.802 1.481 10.173 1.00 96.06 183 GLN A C 1
ATOM 1540 O O . GLN A 1 183 ? -16.820 2.167 10.452 1.00 96.06 183 GLN A O 1
ATOM 1545 N N . THR A 1 184 ? -18.163 1.233 8.914 1.00 97.81 184 THR A N 1
ATOM 1546 C CA . THR A 1 184 ? -17.482 1.807 7.750 1.00 97.81 184 THR A CA 1
ATOM 1547 C C . THR A 1 184 ? -17.622 3.326 7.734 1.00 97.81 184 THR A C 1
ATOM 1549 O O . THR A 1 184 ? -18.716 3.876 7.913 1.00 97.81 184 THR A O 1
ATOM 1552 N N . TYR A 1 185 ? -16.524 4.029 7.464 1.00 98.06 185 TYR A N 1
ATOM 1553 C CA . TYR A 1 185 ? -16.531 5.487 7.450 1.00 98.06 185 TYR A CA 1
ATOM 1554 C C . TYR A 1 185 ? -17.303 6.005 6.225 1.00 98.06 185 TYR A C 1
ATOM 1556 O O . TYR A 1 185 ? -17.044 5.558 5.102 1.00 98.06 185 TYR A O 1
ATOM 1564 N N . PRO A 1 186 ? -18.211 6.990 6.382 1.00 97.19 186 PRO A N 1
ATOM 1565 C CA . PRO A 1 186 ? -19.054 7.503 5.300 1.00 97.19 186 PRO A CA 1
ATOM 1566 C C . PRO A 1 186 ? -18.309 8.498 4.389 1.00 97.19 186 PRO A C 1
ATOM 1568 O O . PRO A 1 186 ? -18.820 9.570 4.066 1.00 97.19 186 PRO A O 1
ATOM 1571 N N . GLY A 1 187 ? -17.072 8.179 4.005 1.00 97.25 187 GLY A N 1
ATOM 1572 C CA . GLY A 1 187 ? -16.252 9.001 3.119 1.00 97.25 187 GLY A CA 1
ATOM 1573 C C . GLY A 1 187 ? -14.837 9.253 3.617 1.00 97.25 187 GLY A C 1
ATOM 1574 O O . GLY A 1 187 ? -14.537 9.186 4.809 1.00 97.25 187 GLY A O 1
ATOM 1575 N N . TRP A 1 188 ? -13.981 9.650 2.676 1.00 96.00 188 TRP A N 1
ATOM 1576 C CA . TRP A 1 188 ? -12.592 10.053 2.916 1.00 96.00 188 TRP A CA 1
ATOM 1577 C C . TRP A 1 188 ? -12.469 11.121 4.015 1.00 96.00 188 TRP A C 1
ATOM 1579 O O . TRP A 1 188 ? -11.669 10.990 4.938 1.00 96.00 188 TRP A O 1
ATOM 1589 N N . LEU A 1 189 ? -13.326 12.150 3.974 1.00 96.50 189 LEU A N 1
ATOM 1590 C CA . LEU A 1 189 ? -13.325 13.228 4.971 1.00 96.50 189 LEU A CA 1
ATOM 1591 C C . LEU A 1 189 ? -13.689 12.730 6.374 1.00 96.50 189 LEU A C 1
ATOM 1593 O O . LEU A 1 189 ? -13.166 13.248 7.357 1.00 96.50 189 LEU A O 1
ATOM 1597 N N . ALA A 1 190 ? -14.590 11.751 6.478 1.00 97.31 190 ALA A N 1
ATOM 1598 C CA . ALA A 1 190 ? -14.978 11.185 7.764 1.00 97.31 190 ALA A CA 1
ATOM 1599 C C . ALA A 1 190 ? -13.820 10.397 8.390 1.00 97.31 190 ALA A C 1
ATOM 1601 O O . ALA A 1 190 ? -13.569 10.558 9.580 1.00 97.31 190 ALA A O 1
ATOM 1602 N N . ALA A 1 191 ? -13.075 9.628 7.586 1.00 96.62 191 ALA A N 1
ATOM 1603 C CA . ALA A 1 191 ? -11.875 8.929 8.045 1.00 96.62 191 ALA A CA 1
ATOM 1604 C C . ALA A 1 191 ? -10.818 9.913 8.570 1.00 96.62 191 ALA A C 1
ATOM 1606 O O . ALA A 1 191 ? -10.358 9.793 9.704 1.00 96.62 191 ALA A O 1
ATOM 1607 N N . TYR A 1 192 ? -10.501 10.965 7.808 1.00 95.75 192 TYR A N 1
ATOM 1608 C CA . TYR A 1 192 ? -9.501 11.948 8.238 1.00 95.75 192 TYR A CA 1
ATOM 1609 C C . TYR A 1 192 ? -9.906 12.779 9.462 1.00 95.75 192 TYR A C 1
ATOM 1611 O O . TYR A 1 192 ? -9.037 13.201 10.226 1.00 95.75 192 TYR A O 1
ATOM 1619 N N . ARG A 1 193 ? -11.209 12.990 9.687 1.00 96.56 193 ARG A N 1
ATOM 1620 C CA . ARG A 1 193 ? -11.718 13.653 10.900 1.00 96.56 193 ARG A CA 1
ATOM 1621 C C . ARG A 1 193 ? -11.468 12.859 12.178 1.00 96.56 193 ARG A C 1
ATOM 1623 O O . ARG A 1 193 ? -11.470 13.467 13.241 1.00 96.56 193 ARG A O 1
ATOM 1630 N N . GLU A 1 194 ? -11.246 11.554 12.086 1.00 95.38 194 GLU A N 1
ATOM 1631 C CA . GLU A 1 194 ? -10.825 10.730 13.220 1.00 95.38 194 GLU A CA 1
ATOM 1632 C C . GLU A 1 194 ? -9.296 10.587 13.261 1.00 95.38 194 GLU A C 1
ATOM 1634 O O . GLU A 1 194 ? -8.692 10.871 14.295 1.00 95.38 194 GLU A O 1
ATOM 1639 N N . ILE A 1 195 ? -8.664 10.298 12.117 1.00 94.12 195 ILE A N 1
ATOM 1640 C CA . ILE A 1 195 ? -7.205 10.128 12.003 1.00 94.12 195 ILE A CA 1
ATOM 1641 C C . ILE A 1 195 ? -6.439 11.337 12.548 1.00 94.12 195 ILE A C 1
ATOM 1643 O O . ILE A 1 195 ? -5.481 11.173 13.302 1.00 94.12 195 ILE A O 1
ATOM 1647 N N . ILE A 1 196 ? -6.828 12.561 12.174 1.00 94.62 196 ILE A N 1
ATOM 1648 C CA . ILE A 1 196 ? -6.082 13.769 12.560 1.00 94.62 196 ILE A CA 1
ATOM 1649 C C . ILE A 1 196 ? -6.068 13.946 14.092 1.00 94.62 196 ILE A C 1
ATOM 1651 O O . ILE A 1 196 ? -4.975 14.064 14.656 1.00 94.62 196 ILE A O 1
ATOM 1655 N N . PRO A 1 197 ? -7.217 13.933 14.802 1.00 94.81 197 PRO A N 1
ATOM 1656 C CA . PRO A 1 197 ? -7.230 13.915 16.264 1.00 94.81 197 PRO A CA 1
ATOM 1657 C C . PRO A 1 197 ? -6.456 12.750 16.885 1.00 94.81 197 PRO A C 1
ATOM 1659 O O . PRO A 1 197 ? -5.765 12.959 17.882 1.00 94.81 197 PRO A O 1
ATOM 1662 N N . THR A 1 198 ? -6.547 11.547 16.316 1.00 94.12 198 THR A N 1
ATOM 1663 C CA . THR A 1 198 ? -5.847 10.358 16.823 1.00 94.12 198 THR A CA 1
ATOM 1664 C C . THR A 1 198 ? -4.333 10.528 16.753 1.00 94.12 198 THR A C 1
ATOM 1666 O O . THR A 1 198 ? -3.650 10.368 17.764 1.00 94.12 198 THR A O 1
ATOM 1669 N N . VAL A 1 199 ? -3.804 10.987 15.618 1.00 92.19 199 VAL A N 1
ATOM 1670 C CA . VAL A 1 199 ? -2.373 11.283 15.451 1.00 92.19 199 VAL A CA 1
ATOM 1671 C C . VAL A 1 199 ? -1.914 12.406 16.391 1.00 92.19 199 VAL A C 1
ATOM 1673 O O . VAL A 1 199 ? -0.820 12.349 16.953 1.00 92.19 199 VAL A O 1
ATOM 1676 N N . LEU A 1 200 ? -2.742 13.432 16.616 1.00 93.06 200 LEU A N 1
ATOM 1677 C CA . LEU A 1 200 ? -2.436 14.494 17.585 1.00 93.06 200 LEU A CA 1
ATOM 1678 C C . LEU A 1 200 ? -2.384 13.980 19.030 1.00 93.06 200 LEU A C 1
ATOM 1680 O O . LEU A 1 200 ? -1.560 14.453 19.814 1.00 93.06 200 LEU A O 1
ATOM 1684 N N . LYS A 1 201 ? -3.244 13.023 19.393 1.00 93.44 201 LYS A N 1
ATOM 1685 C CA . LYS A 1 201 ? -3.192 12.353 20.699 1.00 93.44 201 LYS A CA 1
ATOM 1686 C C . LYS A 1 201 ? -1.951 11.470 20.815 1.00 93.44 201 LYS A C 1
ATOM 1688 O O . LYS A 1 201 ? -1.277 11.561 21.834 1.00 93.44 201 LYS A O 1
ATOM 1693 N N . GLN A 1 202 ? -1.599 10.722 19.768 1.00 91.56 202 GLN A N 1
ATOM 1694 C CA . GLN A 1 202 ? -0.396 9.877 19.717 1.00 91.56 202 GLN A CA 1
ATOM 1695 C C . GLN A 1 202 ? 0.902 10.660 19.932 1.00 91.56 202 GLN A C 1
ATOM 1697 O O . GLN A 1 202 ? 1.818 10.175 20.582 1.00 91.56 202 GLN A O 1
ATOM 1702 N N . GLN A 1 203 ? 0.976 11.908 19.460 1.00 90.19 203 GLN A N 1
ATOM 1703 C CA . GLN A 1 203 ? 2.131 12.776 19.730 1.00 90.19 203 GLN A CA 1
ATOM 1704 C C . GLN A 1 203 ? 2.308 13.111 21.218 1.00 90.19 203 GLN A C 1
ATOM 1706 O O . GLN A 1 203 ? 3.420 13.406 21.646 1.00 90.19 203 GLN A O 1
ATOM 1711 N N . LYS A 1 204 ? 1.220 13.112 21.997 1.00 90.81 204 LYS A N 1
ATOM 1712 C CA . LYS A 1 204 ? 1.238 13.396 23.441 1.00 90.81 204 LYS A CA 1
ATOM 1713 C C . LYS A 1 204 ? 1.294 12.124 24.283 1.00 90.81 204 LYS A C 1
ATOM 1715 O O . LYS A 1 204 ? 1.868 12.141 25.363 1.00 90.81 204 LYS A O 1
ATOM 1720 N N . ASN A 1 205 ? 0.673 11.056 23.798 1.00 92.12 205 ASN A N 1
ATOM 1721 C CA . ASN A 1 205 ? 0.635 9.739 24.410 1.00 92.12 205 ASN A CA 1
ATOM 1722 C C . ASN A 1 205 ? 0.926 8.686 23.326 1.00 92.12 205 ASN A C 1
ATOM 1724 O O . ASN A 1 205 ? -0.014 8.286 22.634 1.00 92.12 205 ASN A O 1
ATOM 1728 N N . PRO A 1 206 ? 2.193 8.261 23.159 1.00 89.12 206 PRO A N 1
ATOM 1729 C CA . PRO A 1 206 ? 2.602 7.297 22.133 1.00 89.12 206 PRO A CA 1
ATOM 1730 C C . PRO A 1 206 ? 1.795 5.992 22.119 1.00 89.12 206 PRO A C 1
ATOM 1732 O O . PRO A 1 206 ? 1.518 5.459 21.046 1.00 89.12 206 PRO A O 1
ATOM 1735 N N . GLU A 1 207 ? 1.335 5.554 23.292 1.00 89.94 207 GLU A N 1
ATOM 1736 C CA . GLU A 1 207 ? 0.557 4.324 23.486 1.00 89.94 207 GLU A CA 1
ATOM 1737 C C . GLU A 1 207 ? -0.914 4.458 23.065 1.00 89.94 207 GLU A C 1
ATOM 1739 O O . GLU A 1 207 ? -1.665 3.488 23.076 1.00 89.94 207 GLU A O 1
ATOM 1744 N N . TYR A 1 208 ? -1.378 5.662 22.718 1.00 92.62 208 TYR A N 1
ATOM 1745 C CA . TYR A 1 208 ? -2.768 5.857 22.321 1.00 92.62 208 TYR A CA 1
ATOM 1746 C C . TYR A 1 208 ? -3.061 5.193 20.969 1.00 92.62 208 TYR A C 1
ATOM 1748 O O . TYR A 1 208 ? -2.480 5.553 19.944 1.00 92.62 208 TYR A O 1
ATOM 1756 N N . CYS A 1 209 ? -4.041 4.298 20.949 1.00 92.62 209 CYS A N 1
ATOM 1757 C CA . CYS A 1 209 ? -4.653 3.757 19.740 1.00 92.62 209 CYS A CA 1
ATOM 1758 C C . CYS A 1 209 ? -6.106 4.226 19.624 1.00 92.62 209 CYS A C 1
ATOM 1760 O O . CYS A 1 209 ? -6.790 4.453 20.628 1.00 92.62 209 CYS A O 1
ATOM 1762 N N . PHE A 1 210 ? -6.603 4.332 18.395 1.00 94.19 210 PHE A N 1
ATOM 1763 C CA . PHE A 1 210 ? -8.037 4.318 18.155 1.00 94.19 210 PHE A CA 1
ATOM 1764 C C . PHE A 1 210 ? -8.529 2.868 18.085 1.00 94.19 210 PHE A C 1
ATOM 1766 O O . PHE A 1 210 ? -8.197 2.142 17.150 1.00 94.19 210 PHE A O 1
ATOM 1773 N N . THR A 1 211 ? -9.360 2.478 19.052 1.00 95.25 211 THR A N 1
ATOM 1774 C CA . THR A 1 211 ? -10.043 1.181 19.062 1.00 95.25 211 THR A CA 1
ATOM 1775 C C . THR A 1 211 ? -11.449 1.332 18.469 1.00 95.25 211 THR A C 1
ATOM 1777 O O . THR A 1 211 ? -12.300 1.996 19.077 1.00 95.25 211 THR A O 1
ATOM 1780 N N . PRO A 1 212 ? -11.750 0.743 17.301 1.00 94.69 212 PRO A N 1
ATOM 1781 C CA . PRO A 1 212 ? -13.102 0.768 16.761 1.00 94.69 212 PRO A CA 1
ATOM 1782 C C . PRO A 1 212 ? -14.048 -0.099 17.604 1.00 94.69 212 PRO A C 1
ATOM 1784 O O . PRO A 1 212 ? -13.670 -1.151 18.119 1.00 94.69 212 PRO A O 1
ATOM 1787 N N . LYS A 1 213 ? -15.315 0.318 17.718 1.00 95.00 213 LYS A N 1
ATOM 1788 C CA . LYS A 1 213 ? -16.354 -0.502 18.355 1.00 95.00 213 LYS A CA 1
ATOM 1789 C C . LYS A 1 213 ? -16.746 -1.641 17.410 1.00 95.00 213 LYS A C 1
ATOM 1791 O O . LYS A 1 213 ? -17.269 -1.383 16.325 1.00 95.00 213 LYS A O 1
ATOM 1796 N N . LEU A 1 214 ? -16.520 -2.880 17.839 1.00 95.00 214 LEU A N 1
ATOM 1797 C CA . LEU A 1 214 ? -16.972 -4.067 17.118 1.00 95.00 214 LEU A CA 1
ATOM 1798 C C . LEU A 1 214 ? -18.474 -4.314 17.359 1.00 95.00 214 LEU A C 1
ATOM 1800 O O . LEU A 1 214 ? -18.983 -3.951 18.426 1.00 95.00 214 LEU A O 1
ATOM 1804 N N . PRO A 1 215 ? -19.195 -4.909 16.390 1.00 90.94 215 PRO A N 1
ATOM 1805 C CA . PRO A 1 215 ? -20.552 -5.395 16.613 1.00 90.94 215 PRO A CA 1
ATOM 1806 C C . PRO A 1 215 ? -20.589 -6.386 17.778 1.00 90.94 215 PRO A C 1
ATOM 1808 O O . PRO A 1 215 ? -19.654 -7.166 17.960 1.00 90.94 215 PRO A O 1
ATOM 1811 N N . GLU A 1 216 ? -21.661 -6.348 18.565 1.00 84.00 216 GLU A N 1
ATOM 1812 C CA . GLU A 1 216 ? -21.884 -7.343 19.614 1.00 84.00 216 GLU A CA 1
ATOM 1813 C C . GLU A 1 216 ? -22.050 -8.723 18.968 1.00 84.00 216 GLU A C 1
ATOM 1815 O O . GLU A 1 216 ? -22.700 -8.849 17.925 1.00 84.00 216 GLU A O 1
ATOM 1820 N N . GLU A 1 217 ? -21.445 -9.754 19.564 1.00 66.81 217 GLU A N 1
ATOM 1821 C CA . GLU A 1 217 ? -21.699 -11.130 19.144 1.00 66.81 217 GLU A CA 1
ATOM 1822 C C . GLU A 1 217 ? -23.193 -11.400 19.330 1.00 66.81 217 GLU A C 1
ATOM 1824 O O . GLU A 1 217 ? -23.714 -11.374 20.446 1.00 66.81 217 GLU A O 1
ATOM 1829 N N . THR A 1 218 ? -23.911 -11.611 18.228 1.00 55.97 218 THR A N 1
ATOM 1830 C CA . THR A 1 218 ? -25.262 -12.161 18.301 1.00 55.97 218 THR A CA 1
ATOM 1831 C C . THR A 1 218 ? -25.138 -13.564 18.883 1.00 55.97 218 THR A C 1
ATOM 1833 O O . THR A 1 218 ? -24.608 -14.446 18.205 1.00 55.97 218 THR A O 1
ATOM 1836 N N . ALA A 1 219 ? -25.555 -13.710 20.144 1.00 40.56 219 ALA A N 1
ATOM 1837 C CA . ALA A 1 219 ? -25.630 -14.973 20.874 1.00 40.56 219 ALA A CA 1
ATOM 1838 C C . ALA A 1 219 ? -26.459 -16.037 20.139 1.00 40.56 219 ALA A C 1
ATOM 1840 O O . ALA A 1 219 ? -27.417 -15.657 19.422 1.00 40.56 219 ALA A O 1
#

Foldseek 3Di:
DQLVVLLVVQCLQFPQAQPRRPPCPDDPQDDPVNLVCQLQVFPPDPLVVLVCLLVVHADPVSPSRHPPVCSVVSNVVSVVVVVVVVVLVVVCVVVVHCVSCCVPVVVCNVCRNLQSLQVCLFFAQFDHPDRQLLGRGAAADDDPVSCVVNLCCSLVSCCSVCVVQGSVCSVVVCVVCVLQHFDHQHHSVSSVVVNVVSSVVCVVPVNHGDGTDGHDPPD

Radius of gyration: 19.34 Å; chains: 1; bounding box: 48×39×56 Å